Protein AF-A0A1V6BZF9-F1 (afdb_monomer_lite)

Foldseek 3Di:
DVVVVVVVVVVVVVVVVVVVVPDQDPVNVLVVVLVVLLVVLLVQCVPHDLVSLLVSLVVCVVCCVVSVAALVPVSNLVSLLVQLCWCWVDFDDDPRDTRTPRLSSNLSSLVSLLVRADDSSLVSLLVSLQTGPDLVSNLSSLQSCLSNEADPVRSSLVSLLVSVVPDDPRDLSSLLSSLSSLLSNCLVPVVSLVVSLVVLVVQLPDPDDPVRNVSSVVSNVVSVVD

pLDDT: mean 92.12, std 11.21, range [47.81, 98.88]

Secondary structure (DSSP, 8-state):
-HHHHHHHHHHHHHHHHHHHTS---HHHHHHHHHHHHHHHHHHHHHHS-HHHHHHHHHHHHHTTTTTT--TT-HHHHHHHHHHHTBTTTB--EETTEE----HHHHHHHHHHHHHH-HHHHHHHHHHHHHH-S-HHHHHHHHHHHHHH---TT-HHHHHHHHHHHHSSS--HHHHHHHHHHHHHHHHH-GGGHHHHHHHHHHHHHSS--HHHHHHHHHHHHHHTT-

Sequence (226 aa):
MKNIKIVLLLLLISLFFVFSTSAETIEEQLLNKKEQRIKTYLYQAKVGDREQKVDVLDKILGEFDEFKYSNQDRRLVELVVFLSEEGSTRKEYQNGRQVNDFPDVRQKSVRVLAKLKGDQARDALVNVLINDDNTVVKAEACLALAEVGDSSSGEALRALVYVYRRTYKPDPNFVQAIITAIQKIAKSNSSSFADAVYILSEIQLGNYNRAIREAAYNAMQDLAKN

Structure (mmCIF, N/CA/C/O backbone):
data_AF-A0A1V6BZF9-F1
#
_entry.id   AF-A0A1V6BZF9-F1
#
loop_
_atom_site.group_PDB
_atom_site.id
_atom_site.type_symbol
_atom_site.label_atom_id
_atom_site.label_alt_id
_atom_site.label_comp_id
_atom_site.label_asym_id
_atom_site.label_entity_id
_atom_site.label_seq_id
_atom_site.pdbx_PDB_ins_code
_atom_site.Cartn_x
_atom_site.Cartn_y
_atom_site.Cartn_z
_atom_site.occupancy
_atom_site.B_iso_or_equiv
_atom_site.auth_seq_id
_atom_site.auth_comp_id
_atom_site.auth_asym_id
_atom_site.auth_atom_id
_atom_site.pdbx_PDB_model_num
ATOM 1 N N . MET A 1 1 ? -33.999 21.924 64.258 1.00 59.34 1 MET A N 1
ATOM 2 C CA . MET A 1 1 ? -34.064 22.525 62.898 1.00 59.34 1 MET A CA 1
ATOM 3 C C . MET A 1 1 ? -32.703 22.649 62.200 1.00 59.34 1 MET A C 1
ATOM 5 O O . MET A 1 1 ? -32.643 22.371 61.011 1.00 59.34 1 MET A O 1
ATOM 9 N N . LYS A 1 2 ? -31.611 23.024 62.890 1.00 61.59 2 LYS A N 1
ATOM 10 C CA . LYS A 1 2 ? -30.267 23.192 62.286 1.00 61.59 2 LYS A CA 1
ATOM 11 C C . LYS A 1 2 ? -29.690 21.894 61.683 1.00 61.59 2 LYS A C 1
ATOM 13 O O . LYS A 1 2 ? -29.191 21.916 60.566 1.00 61.59 2 LYS A O 1
ATOM 18 N N . ASN A 1 3 ? -29.874 20.758 62.362 1.00 64.31 3 ASN A N 1
ATOM 19 C CA . ASN A 1 3 ? -29.343 19.458 61.920 1.00 64.31 3 ASN A CA 1
ATOM 20 C C . ASN A 1 3 ? -30.068 18.894 60.681 1.00 64.31 3 ASN A C 1
ATOM 22 O O . ASN A 1 3 ? -29.433 18.289 59.829 1.00 64.31 3 ASN A O 1
ATOM 26 N N . ILE A 1 4 ? -31.371 19.163 60.525 1.00 73.25 4 ILE A N 1
ATOM 27 C CA . ILE A 1 4 ? -32.159 18.736 59.350 1.00 73.25 4 ILE A CA 1
ATOM 28 C C . ILE A 1 4 ? -31.693 19.467 58.081 1.00 73.25 4 ILE A C 1
ATOM 30 O O . ILE A 1 4 ? -31.592 18.857 57.022 1.00 73.25 4 ILE A O 1
ATOM 34 N N . LYS A 1 5 ? -31.338 20.757 58.189 1.00 69.62 5 LYS A N 1
ATOM 35 C CA . LYS A 1 5 ? -30.802 21.537 57.060 1.00 69.62 5 LYS A CA 1
ATOM 36 C C . LYS A 1 5 ? -29.430 21.035 56.594 1.00 69.62 5 LYS A C 1
ATOM 38 O O . LYS A 1 5 ? -29.164 21.059 55.400 1.00 69.62 5 LYS A O 1
ATOM 43 N N . ILE A 1 6 ? -28.588 20.559 57.514 1.00 74.38 6 ILE A N 1
ATOM 44 C CA . ILE A 1 6 ? -27.261 20.005 57.195 1.00 74.38 6 ILE A CA 1
ATOM 45 C C . ILE A 1 6 ? -27.396 18.664 56.464 1.00 74.38 6 ILE A C 1
ATOM 47 O O . ILE A 1 6 ? -26.721 18.446 55.464 1.00 74.38 6 ILE A O 1
ATOM 51 N N . VAL A 1 7 ? -28.311 17.798 56.910 1.00 75.88 7 VAL A N 1
ATOM 52 C CA . VAL A 1 7 ? -28.584 16.516 56.241 1.00 75.88 7 VAL A CA 1
ATOM 53 C C . VAL A 1 7 ? -29.154 16.736 54.836 1.00 75.88 7 VAL A C 1
ATOM 55 O O . VAL A 1 7 ? -28.699 16.089 53.898 1.00 75.88 7 VAL A O 1
ATOM 58 N N . LEU A 1 8 ? -30.077 17.691 54.660 1.00 71.81 8 LEU A N 1
ATOM 59 C CA . LEU A 1 8 ? -30.598 18.041 53.332 1.00 71.81 8 LEU A CA 1
ATOM 60 C C . LEU A 1 8 ? -29.511 18.598 52.403 1.00 71.81 8 LEU A C 1
ATOM 62 O O . LEU A 1 8 ? -29.496 18.268 51.223 1.00 71.81 8 LEU A O 1
ATOM 66 N N . LEU A 1 9 ? -28.604 19.426 52.929 1.00 73.62 9 LEU A N 1
ATOM 67 C CA . LEU A 1 9 ? -27.503 19.997 52.156 1.00 73.62 9 LEU A CA 1
ATOM 68 C C . LEU A 1 9 ? -26.518 18.912 51.699 1.00 73.62 9 LEU A C 1
ATOM 70 O O . LEU A 1 9 ? -26.100 18.921 50.548 1.00 73.62 9 LEU A O 1
ATOM 74 N N . LEU A 1 10 ? -26.197 17.947 52.564 1.00 73.00 10 LEU A N 1
ATOM 75 C CA . LEU A 1 10 ? -25.337 16.810 52.219 1.00 73.00 10 LEU A CA 1
ATOM 76 C C . LEU A 1 10 ? -25.985 15.882 51.179 1.00 73.00 10 LEU A C 1
ATOM 78 O O . LEU A 1 10 ? -25.291 15.406 50.287 1.00 73.00 10 LEU A O 1
ATOM 82 N N . LEU A 1 11 ? -27.305 15.678 51.251 1.00 70.69 11 LEU A N 1
ATOM 83 C CA . LEU A 1 11 ? -28.080 14.936 50.247 1.00 70.69 11 LEU A CA 1
ATOM 84 C C . LEU A 1 11 ? -28.150 15.664 48.898 1.00 70.69 11 LEU A C 1
ATOM 86 O O . LEU A 1 11 ? -28.081 15.033 47.851 1.00 70.69 11 LEU A O 1
ATOM 90 N N . LEU A 1 12 ? -28.260 16.993 48.912 1.00 65.81 12 LEU A N 1
ATOM 91 C CA . LEU A 1 12 ? -28.208 17.816 47.703 1.00 65.81 12 LEU A CA 1
ATOM 92 C C . LEU A 1 12 ? -26.816 17.799 47.070 1.00 65.81 12 LEU A C 1
ATOM 94 O O . LEU A 1 12 ? -26.717 17.677 45.856 1.00 65.81 12 LEU A O 1
ATOM 98 N N . ILE A 1 13 ? -25.752 17.869 47.875 1.00 64.00 13 ILE A N 1
ATOM 99 C CA . ILE A 1 13 ? -24.365 17.783 47.397 1.00 64.00 13 ILE A CA 1
ATOM 100 C C . ILE A 1 13 ? -24.070 16.387 46.839 1.00 64.00 13 ILE A C 1
ATOM 102 O O . ILE A 1 13 ? -23.426 16.289 45.798 1.00 64.00 13 ILE A O 1
ATOM 106 N N . SER A 1 14 ? -24.561 15.316 47.474 1.00 60.25 14 SER A N 1
ATOM 107 C CA . SER A 1 14 ? -24.389 13.955 46.954 1.00 60.25 14 SER A CA 1
ATOM 108 C C . SER A 1 14 ? -25.187 13.726 45.670 1.00 60.25 14 SER A C 1
ATOM 110 O O . SER A 1 14 ? -24.636 13.158 44.731 1.00 60.25 14 SER A O 1
ATOM 112 N N . LEU A 1 15 ? -26.421 14.241 45.563 1.00 56.78 15 LEU A N 1
ATOM 113 C CA . LEU A 1 15 ? -27.161 14.245 44.297 1.00 56.78 15 LEU A CA 1
ATOM 114 C C . LEU A 1 15 ? -26.404 15.029 43.219 1.00 56.78 15 LEU A C 1
ATOM 116 O O . LEU A 1 15 ? -26.280 14.547 42.101 1.00 56.78 15 LEU A O 1
ATOM 120 N N . PHE A 1 16 ? -25.853 16.199 43.546 1.00 55.34 16 PHE A N 1
ATOM 121 C CA . PHE A 1 16 ? -25.086 17.008 42.595 1.00 55.34 16 PHE A CA 1
ATOM 122 C C . PHE A 1 16 ? -23.805 16.293 42.132 1.00 55.34 16 PHE A C 1
ATOM 124 O O . PHE A 1 16 ? -23.461 16.353 40.957 1.00 55.34 16 PHE A O 1
ATOM 131 N N . PHE A 1 17 ? -23.133 15.551 43.018 1.00 51.91 17 PHE A N 1
ATOM 132 C CA . PHE A 1 17 ? -21.975 14.716 42.673 1.00 51.91 17 PHE A CA 1
ATOM 133 C C . PHE A 1 17 ? -22.348 13.513 41.789 1.00 51.91 17 PHE A C 1
ATOM 135 O O . PHE A 1 17 ? -21.600 13.162 40.877 1.00 51.91 17 PHE A O 1
ATOM 142 N N . VAL A 1 18 ? -23.515 12.903 42.011 1.00 52.81 18 VAL A N 1
ATOM 143 C CA . VAL A 1 18 ? -24.045 11.822 41.159 1.00 52.81 18 VAL A CA 1
ATOM 144 C C . VAL A 1 18 ? -24.472 12.356 39.782 1.00 52.81 18 VAL A C 1
ATOM 146 O O . VAL A 1 18 ? -24.255 11.698 38.770 1.00 52.81 18 VAL A O 1
ATOM 149 N N . PHE A 1 19 ? -24.998 13.582 39.703 1.00 47.81 19 PHE A N 1
ATOM 150 C CA . PHE A 1 19 ? -25.308 14.225 38.421 1.00 47.81 19 PHE A CA 1
ATOM 151 C C . PHE A 1 19 ? -24.042 14.631 37.647 1.00 47.81 19 PHE A C 1
ATOM 153 O O . PHE A 1 19 ? -23.959 14.376 36.448 1.00 47.81 19 PHE A O 1
ATOM 160 N N . SER A 1 20 ? -23.017 15.171 38.312 1.00 50.28 20 SER A N 1
ATOM 161 C CA . SER A 1 20 ? -21.754 15.553 37.654 1.00 50.28 20 SER A CA 1
ATOM 162 C C . SER A 1 20 ? -20.918 14.367 37.159 1.00 50.28 20 SER A C 1
ATOM 164 O O . SER A 1 20 ? -20.059 14.552 36.305 1.00 50.28 20 SER A O 1
ATOM 166 N N . THR A 1 21 ? -21.157 13.153 37.663 1.00 51.66 21 THR A N 1
ATOM 167 C CA . THR A 1 21 ? -20.435 11.932 37.251 1.00 51.66 21 THR A CA 1
ATOM 168 C C . THR A 1 21 ? -21.043 11.230 36.031 1.00 51.66 21 THR A C 1
ATOM 170 O O . THR A 1 21 ? -20.527 10.198 35.619 1.00 51.66 21 THR A O 1
ATOM 173 N N . SER A 1 22 ? -22.112 11.771 35.431 1.00 56.53 22 SER A N 1
ATOM 174 C CA . SER A 1 22 ? -22.881 11.080 34.377 1.00 56.53 22 SER A CA 1
ATOM 175 C C . SER A 1 22 ? -22.980 11.815 33.033 1.00 56.53 22 SER A C 1
ATOM 177 O O . SER A 1 22 ? -23.580 11.290 32.096 1.00 56.53 22 SER A O 1
ATOM 179 N N . ALA A 1 23 ? -22.375 12.996 32.893 1.00 59.03 23 ALA A N 1
ATOM 180 C CA . ALA A 1 23 ? -22.308 13.691 31.610 1.00 59.03 23 ALA A CA 1
ATOM 181 C C . ALA A 1 23 ? -21.003 13.330 30.882 1.00 59.03 23 ALA A C 1
ATOM 183 O O . ALA A 1 23 ? -20.001 14.028 31.032 1.00 59.03 23 ALA A O 1
ATOM 184 N N . GLU A 1 24 ? -21.017 12.239 30.104 1.00 74.31 24 GLU A N 1
ATOM 185 C CA . GLU A 1 24 ? -19.929 11.955 29.156 1.00 74.31 24 GLU A CA 1
ATOM 186 C C . GLU A 1 24 ? -19.758 13.146 28.208 1.00 74.31 24 GLU A C 1
ATOM 188 O O . GLU A 1 24 ? -20.729 13.691 27.666 1.00 74.31 24 GLU A O 1
ATOM 193 N N . THR A 1 25 ? -18.511 13.546 27.986 1.00 89.19 25 THR A N 1
ATOM 194 C CA . THR A 1 25 ? -18.209 14.616 27.029 1.00 89.19 25 THR A CA 1
ATOM 195 C C . THR A 1 25 ? -18.442 14.141 25.589 1.00 89.19 25 THR A C 1
ATOM 197 O O . THR A 1 25 ? -18.407 12.947 25.300 1.00 89.19 25 THR A O 1
ATOM 200 N N . ILE A 1 26 ? -18.637 15.067 24.641 1.00 88.62 26 ILE A N 1
ATOM 201 C CA . ILE A 1 26 ? -18.763 14.722 23.208 1.00 88.62 26 ILE A CA 1
ATOM 202 C C . ILE A 1 26 ? -17.526 13.947 22.714 1.00 88.62 26 ILE A C 1
ATOM 204 O O . ILE A 1 26 ? -17.643 13.038 21.893 1.00 88.62 26 ILE A O 1
ATOM 208 N N . GLU A 1 27 ? -16.343 14.294 23.222 1.00 88.44 27 GLU A N 1
ATOM 209 C CA . GLU A 1 27 ? -15.086 13.622 22.892 1.00 88.44 27 GLU A CA 1
ATOM 210 C C . GLU A 1 27 ? -15.041 12.189 23.433 1.00 88.44 27 GLU A C 1
ATOM 212 O O . GLU A 1 27 ? -14.701 11.265 22.695 1.00 88.44 27 GLU A O 1
ATOM 217 N N . GLU A 1 28 ? -15.458 11.987 24.681 1.00 90.62 28 GLU A N 1
ATOM 218 C CA . GLU A 1 28 ? -15.564 10.666 25.304 1.00 90.62 28 GLU A CA 1
ATOM 219 C C . GLU A 1 28 ? -16.588 9.780 24.583 1.00 90.62 28 GLU A C 1
ATOM 221 O O . GLU A 1 28 ? -16.298 8.629 24.257 1.00 90.62 28 GLU A O 1
ATOM 226 N N . GLN A 1 29 ? -17.739 10.340 24.205 1.00 92.12 29 GLN A N 1
ATOM 227 C CA . GLN A 1 29 ? -18.736 9.640 23.394 1.00 92.12 29 GLN A CA 1
ATOM 228 C C . GLN A 1 29 ? -18.184 9.229 22.025 1.00 92.12 29 GLN A C 1
ATOM 230 O O . GLN A 1 29 ? -18.448 8.118 21.556 1.00 92.12 29 GLN A O 1
ATOM 235 N N . LEU A 1 30 ? -17.429 10.111 21.360 1.00 93.12 30 LEU A N 1
ATOM 236 C CA . LEU A 1 30 ? -16.793 9.797 20.082 1.00 93.12 30 LEU A CA 1
ATOM 237 C C . LEU A 1 30 ? -15.747 8.690 20.249 1.00 93.12 30 LEU A C 1
ATOM 239 O O . LEU A 1 30 ? -15.739 7.750 19.455 1.00 93.12 30 LEU A O 1
ATOM 243 N N . LEU A 1 31 ? -14.912 8.762 21.289 1.00 94.31 31 LEU A N 1
ATOM 244 C CA . LEU A 1 31 ? -13.913 7.740 21.597 1.00 94.31 31 LEU A CA 1
ATOM 245 C C . LEU A 1 31 ? -14.575 6.381 21.865 1.00 94.31 31 LEU A C 1
ATOM 247 O O . LEU A 1 31 ? -14.191 5.382 21.257 1.00 94.31 31 LEU A O 1
ATOM 251 N N . ASN A 1 32 ? -15.634 6.356 22.675 1.00 95.44 32 ASN A N 1
ATOM 252 C CA . ASN A 1 32 ? -16.414 5.152 22.955 1.00 95.44 32 ASN A CA 1
ATOM 253 C C . ASN A 1 32 ? -17.007 4.556 21.670 1.00 95.44 32 ASN A C 1
ATOM 255 O O . ASN A 1 32 ? -16.874 3.354 21.416 1.00 95.44 32 ASN A O 1
ATOM 259 N N . LYS A 1 33 ? -17.614 5.383 20.805 1.00 96.56 33 LYS A N 1
ATOM 260 C CA . LYS A 1 33 ? -18.132 4.926 19.503 1.00 96.56 33 LYS A CA 1
ATOM 261 C C . LYS A 1 33 ? -17.014 4.384 18.613 1.00 96.56 33 LYS A C 1
ATOM 263 O O . LYS A 1 33 ? -17.190 3.326 18.009 1.00 96.56 33 LYS A O 1
ATOM 268 N N . LYS A 1 34 ? -15.865 5.064 18.568 1.00 97.44 34 LYS A N 1
ATOM 269 C CA . LYS A 1 34 ? -14.680 4.650 17.808 1.00 97.44 34 LYS A CA 1
ATOM 270 C C . LYS A 1 34 ? -14.197 3.270 18.241 1.00 97.44 34 LYS A C 1
ATOM 272 O O . LYS A 1 34 ? -13.999 2.390 17.405 1.00 97.44 34 LYS A O 1
ATOM 277 N N . GLU A 1 35 ? -14.070 3.046 19.545 1.00 96.81 35 GLU A N 1
ATOM 278 C CA . GLU A 1 35 ? -13.645 1.758 20.089 1.00 96.81 35 GLU A CA 1
ATOM 279 C C . GLU A 1 35 ? -14.631 0.630 19.782 1.00 96.81 35 GLU A C 1
ATOM 281 O O . GLU A 1 35 ? -14.216 -0.472 19.409 1.00 96.81 35 GLU A O 1
ATOM 286 N N . GLN A 1 36 ? -15.935 0.880 19.931 1.00 97.62 36 GLN A N 1
ATOM 287 C CA . GLN A 1 36 ? -16.966 -0.108 19.600 1.00 97.62 36 GLN A CA 1
ATOM 288 C C . GLN A 1 36 ? -16.966 -0.442 18.110 1.00 97.62 36 GLN A C 1
ATOM 290 O O . GLN A 1 36 ? -17.114 -1.606 17.719 1.00 97.62 36 GLN A O 1
ATOM 295 N N . ARG A 1 37 ? -16.728 0.565 17.270 1.00 97.94 37 ARG A N 1
ATOM 296 C CA . ARG A 1 37 ? -16.623 0.384 15.831 1.00 97.94 37 ARG A CA 1
ATOM 297 C C . ARG A 1 37 ? -15.421 -0.483 15.457 1.00 97.94 37 ARG A C 1
ATOM 299 O O . ARG A 1 37 ? -15.598 -1.494 14.783 1.00 97.94 37 ARG A O 1
ATOM 306 N N . ILE A 1 38 ? -14.239 -0.195 16.008 1.00 98.31 38 ILE A N 1
ATOM 307 C CA . ILE A 1 38 ? -13.032 -1.016 15.811 1.00 98.31 38 ILE A CA 1
ATOM 308 C C . ILE A 1 38 ? -13.257 -2.460 16.290 1.00 98.31 38 ILE A C 1
ATOM 310 O O . ILE A 1 38 ? -12.879 -3.406 15.598 1.00 98.31 38 ILE A O 1
ATOM 314 N N . LYS A 1 39 ? -13.908 -2.665 17.447 1.00 98.19 39 LYS A N 1
ATOM 315 C CA . LYS A 1 39 ? -14.272 -4.011 17.943 1.00 98.19 39 LYS A CA 1
ATOM 316 C C . LYS A 1 39 ? -15.168 -4.761 16.953 1.00 98.19 39 LYS A C 1
ATOM 318 O O . LYS A 1 39 ? -14.939 -5.946 16.713 1.00 98.19 39 LYS A O 1
ATOM 323 N N . THR A 1 40 ? -16.143 -4.073 16.366 1.00 98.00 40 THR A N 1
ATOM 324 C CA . THR A 1 40 ? -17.044 -4.642 15.355 1.00 98.00 40 THR A CA 1
ATOM 325 C C . THR A 1 40 ? -16.269 -5.068 14.108 1.00 98.00 40 THR A C 1
ATOM 327 O O . THR A 1 40 ? -16.426 -6.200 13.655 1.00 98.00 40 THR A O 1
ATOM 330 N N . TYR A 1 41 ? -15.362 -4.221 13.617 1.00 98.25 41 TYR A N 1
ATOM 331 C CA . TYR A 1 41 ? -14.501 -4.538 12.474 1.00 98.25 41 TYR A CA 1
ATOM 332 C C . TYR A 1 41 ? -13.598 -5.735 12.716 1.00 98.25 41 TYR A C 1
ATOM 334 O O . TYR A 1 41 ? -13.498 -6.607 11.859 1.00 98.25 41 TYR A O 1
ATOM 342 N N . LEU A 1 42 ? -12.999 -5.834 13.902 1.00 97.31 42 LEU A N 1
ATOM 343 C CA . LEU A 1 42 ? -12.196 -6.995 14.284 1.00 97.31 42 LEU A CA 1
ATOM 344 C C . LEU A 1 42 ? -12.997 -8.295 14.234 1.00 97.31 42 LEU A C 1
ATOM 346 O O . LEU A 1 42 ? -12.474 -9.309 13.779 1.00 97.31 42 LEU A O 1
ATOM 350 N N . TYR A 1 43 ? -14.244 -8.279 14.705 1.00 96.06 43 TYR A N 1
ATOM 351 C CA . TYR A 1 43 ? -15.108 -9.454 14.658 1.00 96.06 43 TYR A CA 1
ATOM 352 C C . TYR A 1 43 ? -15.479 -9.818 13.214 1.00 96.06 43 TYR A C 1
ATOM 354 O O . TYR A 1 43 ? -15.243 -10.948 12.785 1.00 96.06 43 TYR A O 1
ATOM 362 N N . GLN A 1 44 ? -15.985 -8.844 12.453 1.00 95.88 44 GLN A N 1
ATOM 363 C CA . GLN A 1 44 ? -16.427 -9.036 11.070 1.00 95.88 44 GLN A CA 1
ATOM 364 C C . GLN A 1 44 ? -15.289 -9.504 10.162 1.00 95.88 44 GLN A C 1
ATOM 366 O O . GLN A 1 44 ? -15.455 -10.456 9.416 1.00 95.88 44 GLN A O 1
ATOM 371 N N . ALA A 1 45 ? -14.106 -8.905 10.266 1.00 94.00 45 ALA A N 1
ATOM 372 C CA . ALA A 1 45 ? -12.981 -9.254 9.408 1.00 94.00 45 ALA A CA 1
ATOM 373 C C . ALA A 1 45 ? -12.318 -10.596 9.764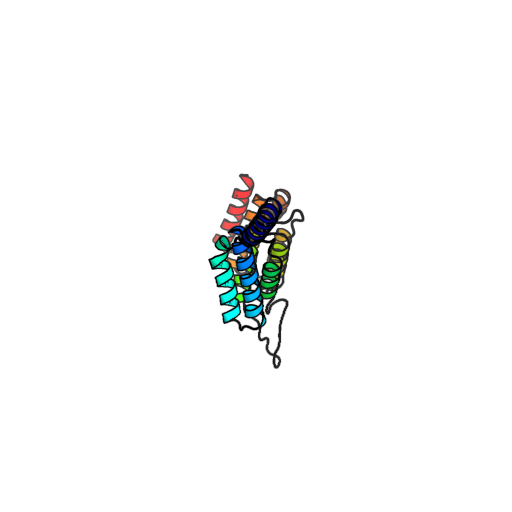 1.00 94.00 45 ALA A C 1
ATOM 375 O O . ALA A 1 45 ? -11.741 -11.236 8.888 1.00 94.00 45 ALA A O 1
ATOM 376 N N . LYS A 1 46 ? -12.366 -11.033 11.033 1.00 89.69 46 LYS A N 1
ATOM 377 C CA . LYS A 1 46 ? -11.771 -12.319 11.449 1.00 89.69 46 LYS A CA 1
ATOM 378 C C . LYS A 1 46 ? -12.649 -13.524 11.130 1.00 89.69 46 LYS A C 1
ATOM 380 O O . LYS A 1 46 ? -12.114 -14.600 10.896 1.00 89.69 46 LYS A O 1
ATOM 385 N N . VAL A 1 47 ? -13.968 -13.356 11.179 1.00 90.56 47 VAL A N 1
ATOM 386 C CA . VAL A 1 47 ? -14.933 -14.444 10.940 1.00 90.56 47 VAL A CA 1
ATOM 387 C C . VAL A 1 47 ? -15.481 -14.404 9.514 1.00 90.56 47 VAL A C 1
ATOM 389 O O . VAL A 1 47 ? -15.869 -15.438 8.977 1.00 90.56 47 VAL A O 1
ATOM 392 N N . GLY A 1 48 ? -15.525 -13.217 8.915 1.00 90.38 48 GLY A N 1
ATOM 393 C CA . GLY A 1 48 ? -16.172 -12.981 7.639 1.00 90.38 48 GLY A CA 1
ATOM 394 C C . GLY A 1 48 ? -15.425 -13.529 6.436 1.00 90.38 48 GLY A C 1
ATOM 395 O O . GLY A 1 48 ? -14.228 -13.820 6.475 1.00 90.38 48 GLY A O 1
ATOM 396 N N . ASP A 1 49 ? -16.166 -13.644 5.342 1.00 95.75 49 ASP A N 1
ATOM 397 C CA . ASP A 1 49 ? -15.633 -13.965 4.026 1.00 95.75 49 ASP A CA 1
ATOM 398 C C . ASP A 1 49 ? -14.966 -12.742 3.367 1.00 95.75 49 ASP A C 1
ATOM 400 O O . ASP A 1 49 ? -14.818 -11.666 3.954 1.00 95.75 49 ASP A O 1
ATOM 404 N N . ARG A 1 50 ? -14.537 -12.914 2.116 1.00 96.94 50 ARG A N 1
ATOM 405 C CA . ARG A 1 50 ? -13.925 -11.852 1.316 1.00 96.94 50 ARG A CA 1
ATOM 406 C C . ARG A 1 50 ? -14.794 -10.591 1.237 1.00 96.94 50 ARG A C 1
ATOM 408 O O . ARG A 1 50 ? -14.255 -9.493 1.339 1.00 96.94 50 ARG A O 1
ATOM 415 N N . GLU A 1 51 ? -16.103 -10.731 1.033 1.00 97.56 51 GLU A N 1
ATOM 416 C CA . GLU A 1 51 ? -17.010 -9.591 0.854 1.00 97.56 51 GLU A CA 1
ATOM 417 C C . GLU A 1 51 ? -17.123 -8.782 2.146 1.00 97.56 51 GLU A C 1
ATOM 419 O O . GLU A 1 51 ? -16.977 -7.561 2.128 1.00 97.56 51 GLU A O 1
ATOM 424 N N . GLN A 1 52 ? -17.263 -9.465 3.282 1.00 97.75 52 GLN A N 1
ATOM 425 C CA . GLN A 1 52 ? -17.302 -8.807 4.587 1.00 97.75 52 GLN A CA 1
ATOM 426 C C . GLN A 1 52 ? -15.990 -8.082 4.910 1.00 97.75 52 GLN A C 1
ATOM 428 O O . GLN A 1 52 ? -16.013 -6.984 5.463 1.00 97.75 52 GLN A O 1
ATOM 433 N N . LYS A 1 53 ? -14.836 -8.647 4.537 1.00 98.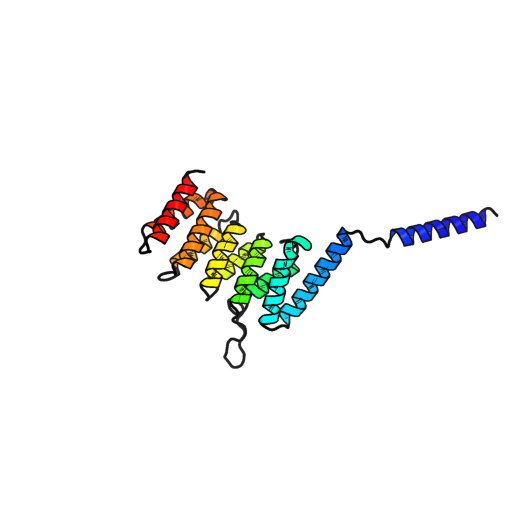25 53 LYS A N 1
ATOM 434 C CA . LYS A 1 53 ? -13.529 -7.984 4.714 1.00 98.25 53 LYS A CA 1
ATOM 435 C C . LYS A 1 53 ? -13.412 -6.713 3.877 1.00 98.25 53 LYS A C 1
ATOM 437 O O . LYS A 1 53 ? -12.900 -5.707 4.366 1.00 98.25 53 LYS A O 1
ATOM 442 N N . VAL A 1 54 ? -13.901 -6.746 2.639 1.00 98.56 54 VAL A N 1
ATOM 443 C CA . VAL A 1 54 ? -13.960 -5.566 1.766 1.00 98.56 54 VAL A CA 1
ATOM 444 C C . VAL A 1 54 ? -14.872 -4.495 2.354 1.00 98.56 54 VAL A C 1
ATOM 446 O O . VAL A 1 54 ? -14.451 -3.347 2.455 1.00 98.56 54 VAL A O 1
ATOM 449 N N . ASP A 1 55 ? -16.074 -4.871 2.790 1.00 98.44 55 ASP A N 1
ATOM 450 C CA . ASP A 1 55 ? -17.042 -3.955 3.401 1.00 98.44 55 ASP A CA 1
ATOM 451 C C . ASP A 1 55 ? -16.481 -3.294 4.671 1.00 98.44 55 ASP A C 1
ATOM 453 O O . ASP A 1 55 ? -16.608 -2.084 4.850 1.00 98.44 55 ASP A O 1
ATOM 457 N N . VAL A 1 56 ? -15.774 -4.050 5.518 1.00 98.62 56 VAL A N 1
ATOM 458 C CA . VAL A 1 56 ? -15.063 -3.493 6.680 1.00 98.62 56 VAL A CA 1
ATOM 459 C C . VAL A 1 56 ? -14.047 -2.431 6.254 1.00 98.62 56 VAL A C 1
ATOM 461 O O . VAL A 1 56 ? -14.033 -1.339 6.821 1.00 98.62 56 VAL A O 1
ATOM 464 N N . LEU A 1 57 ? -13.207 -2.720 5.257 1.00 98.75 57 LEU A N 1
ATOM 465 C CA . LEU A 1 57 ? -12.191 -1.774 4.787 1.00 98.75 57 LEU A CA 1
ATOM 466 C C . LEU A 1 57 ? -12.813 -0.535 4.127 1.00 98.75 57 LEU A C 1
ATOM 468 O O . LEU A 1 57 ? -12.327 0.575 4.345 1.00 98.75 57 LEU A O 1
ATOM 472 N N . ASP A 1 58 ? -13.901 -0.699 3.375 1.00 98.75 58 ASP A N 1
ATOM 473 C CA . ASP A 1 58 ? -14.629 0.415 2.763 1.00 98.75 58 ASP A CA 1
ATOM 474 C C . ASP A 1 58 ? -15.292 1.310 3.805 1.00 98.75 58 ASP A C 1
ATOM 476 O O . ASP A 1 58 ? -15.220 2.534 3.692 1.00 98.75 58 ASP A O 1
ATOM 480 N N . LYS A 1 59 ? -15.861 0.725 4.862 1.00 98.69 59 LYS A N 1
ATOM 481 C CA . LYS A 1 59 ? -16.393 1.498 5.985 1.00 98.69 59 LYS A CA 1
ATOM 482 C C . LYS A 1 59 ? -15.292 2.267 6.700 1.00 98.69 59 LYS A C 1
ATOM 484 O O . LYS A 1 59 ? -15.450 3.469 6.875 1.00 98.69 59 LYS A O 1
ATOM 489 N N . ILE A 1 60 ? -14.158 1.626 7.013 1.00 98.69 60 ILE A N 1
ATOM 490 C CA . ILE A 1 60 ? -13.000 2.303 7.627 1.00 98.69 60 ILE A CA 1
ATOM 491 C C . ILE A 1 60 ? -12.557 3.502 6.782 1.00 98.69 60 ILE A C 1
ATOM 493 O O . ILE A 1 60 ? -12.299 4.568 7.334 1.00 98.69 60 ILE A O 1
ATOM 497 N N . LEU A 1 61 ? -12.467 3.349 5.456 1.00 98.56 61 LEU A N 1
ATOM 498 C CA . LEU A 1 61 ? -12.102 4.443 4.552 1.00 98.56 61 LEU A CA 1
ATOM 499 C C . LEU A 1 61 ? -13.157 5.555 4.530 1.00 98.56 61 LEU A C 1
ATOM 501 O O . LEU A 1 61 ? -12.791 6.730 4.569 1.00 98.56 61 LEU A O 1
ATOM 505 N N . GLY A 1 62 ? -14.439 5.191 4.461 1.00 98.56 62 GLY A N 1
ATOM 506 C CA . GLY A 1 62 ? -15.555 6.131 4.353 1.00 98.56 62 GLY A CA 1
ATOM 507 C C . GLY A 1 62 ? -15.778 6.972 5.607 1.00 98.56 62 GLY A C 1
ATOM 508 O O . GLY A 1 62 ? -16.143 8.138 5.499 1.00 98.56 62 GLY A O 1
ATOM 509 N N . GLU A 1 63 ? -15.514 6.414 6.787 1.00 97.88 63 GLU A N 1
ATOM 510 C CA . GLU A 1 63 ? -15.711 7.100 8.069 1.00 97.88 63 GLU A CA 1
ATOM 511 C C . GLU A 1 63 ? -14.390 7.568 8.716 1.00 97.88 63 GLU A C 1
ATOM 513 O O . GLU A 1 63 ? -14.383 8.038 9.854 1.00 97.88 63 GLU A O 1
ATOM 518 N N . PHE A 1 64 ? -13.262 7.457 7.998 1.00 98.38 64 PHE A N 1
ATOM 519 C CA . PHE A 1 64 ? -11.921 7.675 8.552 1.00 98.38 64 PHE A CA 1
ATOM 520 C C . PHE A 1 64 ? -11.770 9.022 9.259 1.00 98.38 64 PHE A C 1
ATOM 522 O O . PHE A 1 64 ? -11.270 9.094 10.384 1.00 98.38 64 PHE A O 1
ATOM 529 N N . ASP A 1 65 ? -12.214 10.085 8.590 1.00 97.50 65 ASP A N 1
ATOM 530 C CA . ASP A 1 65 ? -12.068 11.455 9.074 1.00 97.50 65 ASP A CA 1
ATOM 531 C C . ASP A 1 65 ? -13.121 11.786 10.150 1.00 97.50 65 ASP A C 1
ATOM 533 O O . ASP A 1 65 ? -12.831 12.532 11.085 1.00 97.50 65 ASP A O 1
ATOM 537 N N . GLU A 1 66 ? -14.312 11.175 10.075 1.00 96.25 66 GLU A N 1
ATOM 538 C CA . GLU A 1 66 ? -15.375 11.303 11.085 1.00 96.25 66 GLU A CA 1
ATOM 539 C C . GLU A 1 66 ? -14.913 10.748 12.436 1.00 96.25 66 GLU A C 1
ATOM 541 O O . GLU A 1 66 ? -15.006 11.421 13.465 1.00 96.25 66 GLU A O 1
ATOM 546 N N . PHE A 1 67 ? -14.359 9.535 12.425 1.00 97.00 67 PHE A N 1
ATOM 547 C CA . PHE A 1 67 ? -13.851 8.881 13.626 1.00 97.00 67 PHE A CA 1
ATOM 548 C C . PHE A 1 67 ? -12.427 9.296 13.989 1.00 97.00 67 PHE A C 1
ATOM 550 O O . PHE A 1 67 ? -11.931 8.886 15.038 1.00 97.00 67 PHE A O 1
ATOM 557 N N . LYS A 1 68 ? -11.770 10.123 13.167 1.00 97.19 68 LYS A N 1
ATOM 558 C CA . LYS A 1 68 ? -10.377 10.551 13.359 1.00 97.19 68 LYS A CA 1
ATOM 559 C C . LYS A 1 68 ? -9.455 9.354 13.613 1.00 97.19 68 LYS A C 1
ATOM 561 O O . LYS A 1 68 ? -8.706 9.330 14.595 1.00 97.19 68 LYS A O 1
ATOM 566 N N . TYR A 1 69 ? -9.561 8.333 12.763 1.00 98.31 69 TYR A N 1
ATOM 567 C CA . TYR A 1 69 ? -8.663 7.188 12.843 1.00 98.31 69 TYR A CA 1
ATOM 568 C C . TYR A 1 69 ? -7.217 7.614 12.617 1.00 98.31 69 TYR A C 1
ATOM 570 O O . TYR A 1 69 ? -6.918 8.560 11.888 1.00 98.31 69 TYR A O 1
ATOM 578 N N . SER A 1 70 ? -6.307 6.914 13.280 1.00 97.81 70 SER A N 1
ATOM 579 C CA . SER A 1 70 ? -4.901 7.295 13.323 1.00 97.81 70 SER A CA 1
ATOM 580 C C . SER A 1 70 ? -4.000 6.094 13.581 1.00 97.81 70 SER A C 1
ATOM 582 O O . SER A 1 70 ? -4.449 5.035 14.024 1.00 97.81 70 SER A O 1
ATOM 584 N N . ASN A 1 71 ? -2.696 6.272 13.388 1.00 97.38 71 ASN A N 1
ATOM 585 C CA . ASN A 1 71 ? -1.698 5.282 13.787 1.00 97.38 71 ASN A CA 1
ATOM 586 C C . ASN A 1 71 ? -1.644 5.010 15.302 1.00 97.38 71 ASN A C 1
ATOM 588 O O . ASN A 1 71 ? -1.002 4.043 15.709 1.00 97.38 71 ASN A O 1
ATOM 592 N N . GLN A 1 72 ? -2.303 5.810 16.150 1.00 97.50 72 GLN A N 1
ATOM 593 C CA . GLN A 1 72 ? -2.443 5.504 17.578 1.00 97.50 72 GLN A CA 1
ATOM 594 C C . GLN A 1 72 ? -3.531 4.452 17.856 1.00 97.50 72 GLN A C 1
ATOM 596 O O . GLN A 1 72 ? -3.514 3.826 18.918 1.00 97.50 72 GLN A O 1
ATOM 601 N N . ASP A 1 73 ? -4.442 4.195 16.913 1.00 98.00 73 ASP A N 1
ATOM 602 C CA . ASP A 1 73 ? -5.488 3.177 17.035 1.00 98.00 73 ASP A CA 1
ATOM 603 C C . ASP A 1 73 ? -4.909 1.772 16.795 1.00 98.00 73 ASP A C 1
ATOM 605 O O . ASP A 1 73 ? -5.202 1.109 15.802 1.00 98.00 73 ASP A O 1
ATOM 609 N N . ARG A 1 74 ? -4.064 1.298 17.721 1.00 97.56 74 ARG A N 1
ATOM 610 C CA . ARG A 1 74 ? -3.247 0.074 17.568 1.00 97.56 74 ARG A CA 1
ATOM 611 C C . ARG A 1 74 ? -4.037 -1.134 17.075 1.00 97.56 74 ARG A C 1
ATOM 613 O O . ARG A 1 74 ? -3.594 -1.836 16.178 1.00 97.56 74 ARG A O 1
ATOM 6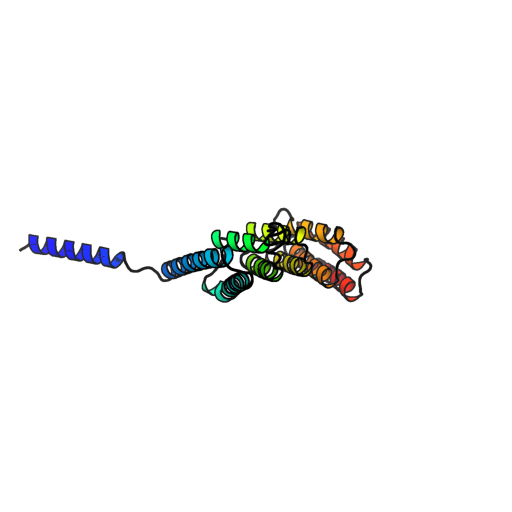20 N N . ARG A 1 75 ? -5.240 -1.340 17.616 1.00 98.06 75 ARG A N 1
ATOM 621 C CA . ARG A 1 75 ? -6.124 -2.452 17.236 1.00 98.06 75 ARG A CA 1
ATOM 622 C C . ARG A 1 75 ? -6.622 -2.356 15.792 1.00 98.06 75 ARG A C 1
ATOM 624 O O . ARG A 1 75 ? -6.830 -3.384 15.156 1.00 98.06 75 ARG A O 1
ATOM 631 N N . LEU A 1 76 ? -6.838 -1.138 15.295 1.00 98.62 76 LEU A N 1
ATOM 632 C CA . LEU A 1 76 ? -7.192 -0.892 13.900 1.00 98.62 76 LEU A CA 1
ATOM 633 C C . LEU A 1 76 ? -5.978 -1.128 13.000 1.00 98.62 76 LEU A C 1
ATOM 635 O O . LEU A 1 76 ? -6.103 -1.834 12.006 1.00 98.62 76 LEU A O 1
ATOM 639 N N . VAL A 1 77 ? -4.801 -0.618 13.379 1.00 98.69 77 VAL A N 1
ATOM 640 C CA . VAL A 1 77 ? -3.550 -0.871 12.645 1.00 98.69 77 VAL A CA 1
ATOM 641 C C . VAL A 1 77 ? -3.290 -2.378 12.546 1.00 98.69 77 VAL A C 1
ATOM 643 O O . VAL A 1 77 ? -3.134 -2.895 11.447 1.00 98.69 77 VAL A O 1
ATOM 646 N N . GLU A 1 78 ? -3.331 -3.107 13.663 1.00 98.38 78 GLU A N 1
ATOM 647 C CA . GLU A 1 78 ? -3.152 -4.566 13.714 1.00 98.38 78 GLU A CA 1
ATOM 648 C C . GLU A 1 78 ? -4.157 -5.316 12.830 1.00 98.38 78 GLU A C 1
ATOM 650 O O . GLU A 1 78 ? -3.777 -6.252 12.127 1.00 98.38 78 GLU A O 1
ATOM 655 N N . LEU A 1 79 ? -5.427 -4.898 12.828 1.00 98.50 79 LEU A N 1
ATOM 656 C CA . LEU A 1 79 ? -6.445 -5.467 11.946 1.00 98.50 79 LEU A CA 1
ATOM 657 C C . LEU A 1 79 ? -6.088 -5.263 10.467 1.00 98.50 79 LEU A C 1
ATOM 659 O O . LEU A 1 79 ? -6.184 -6.192 9.668 1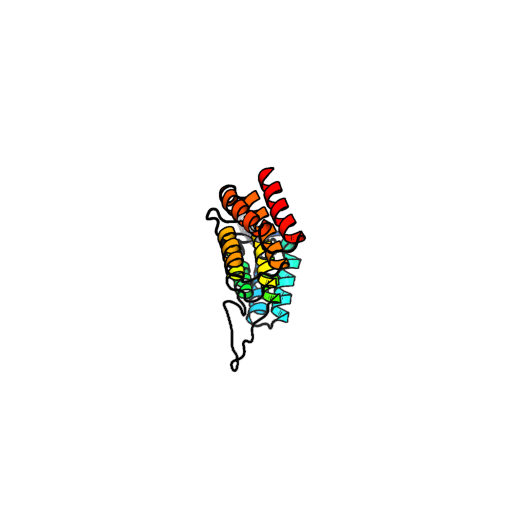.00 98.50 79 LEU A O 1
ATOM 663 N N . VAL A 1 80 ? -5.698 -4.050 10.088 1.00 98.69 80 VAL A N 1
ATOM 664 C CA . VAL A 1 80 ? -5.422 -3.722 8.687 1.00 98.69 80 VAL A CA 1
ATOM 665 C C . VAL A 1 80 ? -4.138 -4.407 8.215 1.00 98.69 80 VAL A C 1
ATOM 667 O O . VAL A 1 80 ? -4.115 -4.923 7.098 1.00 98.69 80 VAL A O 1
ATOM 670 N N . VAL A 1 81 ? -3.114 -4.499 9.073 1.00 98.62 81 VAL A N 1
ATOM 671 C CA . VAL A 1 81 ? -1.902 -5.295 8.815 1.00 98.62 81 VAL A CA 1
ATOM 672 C C . VAL A 1 81 ? -2.275 -6.758 8.607 1.00 98.62 81 VAL A C 1
ATOM 674 O O . VAL A 1 81 ? -1.916 -7.333 7.581 1.00 98.62 81 VAL A O 1
ATOM 677 N N . PHE A 1 82 ? -3.088 -7.332 9.499 1.00 97.94 82 PHE A N 1
ATOM 678 C CA . PHE A 1 82 ? -3.598 -8.690 9.333 1.00 97.94 82 PHE A CA 1
ATOM 679 C C . PHE A 1 82 ? -4.265 -8.863 7.960 1.00 97.94 82 PHE A C 1
ATOM 681 O O . PHE A 1 82 ? -3.934 -9.798 7.240 1.00 97.94 82 PHE A O 1
ATOM 688 N N . LEU A 1 83 ? -5.148 -7.961 7.536 1.00 98.38 83 LEU A N 1
ATOM 689 C CA . LEU A 1 83 ? -5.806 -8.071 6.229 1.00 98.38 83 LEU A CA 1
ATOM 690 C C . LEU A 1 83 ? -4.850 -7.876 5.035 1.00 98.38 83 LEU A C 1
ATOM 692 O O . LEU A 1 83 ? -5.012 -8.547 4.020 1.00 98.38 83 LEU A O 1
ATOM 696 N N . SER A 1 84 ? -3.817 -7.035 5.160 1.00 98.44 84 SER A N 1
ATOM 697 C CA . SER A 1 84 ? -2.821 -6.818 4.094 1.00 98.44 84 SER A CA 1
ATOM 698 C C . SER A 1 84 ? -1.944 -8.039 3.795 1.00 98.44 84 SER A C 1
ATOM 700 O O . SER A 1 84 ? -1.412 -8.170 2.697 1.00 98.44 84 SER A O 1
ATOM 702 N N . GLU A 1 85 ? -1.821 -8.952 4.754 1.00 97.31 85 GLU A N 1
ATOM 703 C CA . GLU A 1 85 ? -1.014 -10.172 4.650 1.00 97.31 85 GLU A CA 1
ATOM 704 C C . GLU A 1 85 ? -1.817 -11.381 4.150 1.00 97.31 85 GLU A C 1
ATOM 706 O O . GLU A 1 85 ? -1.280 -12.479 3.971 1.00 97.31 85 GLU A O 1
ATOM 711 N N . GLU A 1 86 ? -3.126 -11.213 3.954 1.00 94.81 86 GLU A N 1
ATOM 712 C CA . GLU A 1 86 ? -4.029 -12.319 3.676 1.00 94.81 86 GLU A CA 1
ATOM 713 C C . GLU A 1 86 ? -3.808 -12.914 2.282 1.00 94.81 86 GLU A C 1
ATOM 715 O O . GLU A 1 86 ? -3.958 -12.251 1.254 1.00 94.81 86 GLU A O 1
ATOM 720 N N . GLY A 1 87 ? -3.424 -14.187 2.251 1.00 93.31 87 GLY A N 1
ATOM 721 C CA . GLY A 1 87 ? -3.111 -14.897 1.019 1.00 93.31 87 GLY A CA 1
ATOM 722 C C . GLY A 1 87 ? -1.780 -14.507 0.370 1.00 93.31 87 GLY A C 1
ATOM 723 O O . GLY A 1 87 ? -1.430 -15.074 -0.664 1.00 93.31 87 GLY A O 1
ATOM 724 N N . SER A 1 88 ? -1.010 -13.605 0.981 1.00 94.19 88 SER A N 1
ATOM 725 C CA . SER A 1 88 ? 0.377 -13.316 0.606 1.00 94.19 88 SER A CA 1
ATOM 726 C C . SER A 1 88 ? 1.333 -13.989 1.593 1.00 94.19 88 SER A C 1
ATOM 728 O O . SER A 1 88 ? 1.691 -15.149 1.406 1.00 94.19 88 SER A O 1
ATOM 730 N N . THR A 1 89 ? 1.706 -13.327 2.685 1.00 96.00 89 THR A N 1
ATOM 731 C CA . THR A 1 89 ? 2.553 -13.911 3.738 1.00 96.00 89 THR A CA 1
ATOM 732 C C . THR A 1 89 ? 1.768 -14.833 4.675 1.00 96.00 89 THR A C 1
ATOM 734 O O . THR A 1 89 ? 2.342 -15.778 5.216 1.00 96.00 89 THR A O 1
ATOM 737 N N . ARG A 1 90 ? 0.447 -14.637 4.816 1.00 95.81 90 ARG A N 1
ATOM 738 C CA . ARG A 1 90 ? -0.461 -15.534 5.548 1.00 95.81 90 ARG A CA 1
ATOM 739 C C . ARG A 1 90 ? -1.326 -16.340 4.579 1.00 95.81 90 ARG A C 1
ATOM 741 O O . ARG A 1 90 ? -2.480 -15.997 4.326 1.00 95.81 90 ARG A O 1
ATOM 748 N N . LYS A 1 91 ? -0.778 -17.429 4.037 1.00 96.38 91 LYS A N 1
ATOM 749 C CA . LYS A 1 91 ? -1.513 -18.350 3.149 1.00 96.38 91 LYS A CA 1
ATOM 750 C C . LYS A 1 91 ? -2.254 -19.409 3.966 1.00 96.38 91 LYS A C 1
ATOM 752 O O . LYS A 1 91 ? -1.647 -20.105 4.775 1.00 96.38 91 LYS A O 1
ATOM 757 N N . GLU A 1 92 ? -3.550 -19.552 3.720 1.00 95.19 92 GLU A N 1
ATOM 758 C CA . GLU A 1 92 ? -4.388 -20.592 4.319 1.00 95.19 92 GLU A CA 1
ATOM 759 C C . GLU A 1 92 ? -4.840 -21.571 3.242 1.00 95.19 92 GLU A C 1
ATOM 761 O O . GLU A 1 92 ? -5.259 -21.167 2.155 1.00 95.19 92 GLU A O 1
ATOM 766 N N . TYR A 1 93 ? -4.767 -22.864 3.554 1.00 96.44 93 TYR A N 1
ATOM 767 C CA . TYR A 1 93 ? -5.100 -23.933 2.620 1.00 96.44 93 TYR A CA 1
ATOM 768 C C . TYR A 1 93 ? -6.208 -24.817 3.179 1.00 96.44 93 TYR A C 1
ATOM 770 O O . TYR A 1 93 ? -6.145 -25.257 4.325 1.00 96.44 93 TYR A O 1
ATOM 778 N N . GLN A 1 94 ? -7.187 -25.139 2.337 1.00 96.00 94 GLN A N 1
ATOM 779 C CA . GLN A 1 94 ? -8.184 -26.173 2.604 1.00 96.00 94 GLN A CA 1
ATOM 780 C C . GLN A 1 94 ? -8.183 -27.156 1.440 1.00 96.00 94 GLN A C 1
ATOM 782 O O . GLN A 1 94 ? -8.235 -26.757 0.277 1.00 96.00 94 GLN A O 1
ATOM 787 N N . ASN A 1 95 ? -8.084 -28.454 1.740 1.00 96.00 95 ASN A N 1
ATOM 788 C CA . ASN A 1 95 ? -8.008 -29.518 0.730 1.00 96.00 95 ASN A CA 1
ATOM 789 C C . ASN A 1 95 ? -6.937 -29.255 -0.354 1.00 96.00 95 ASN A C 1
ATOM 791 O O . ASN A 1 95 ? -7.162 -29.486 -1.540 1.00 96.00 95 ASN A O 1
ATOM 795 N N . GLY A 1 96 ? -5.781 -28.713 0.051 1.00 94.88 96 GLY A N 1
ATOM 796 C CA . GLY A 1 96 ? -4.657 -28.402 -0.841 1.00 94.88 96 GLY A CA 1
ATOM 797 C C . GLY A 1 96 ? -4.839 -27.166 -1.730 1.00 94.88 96 GLY A C 1
ATOM 798 O O . GLY A 1 96 ? -3.957 -26.872 -2.532 1.00 94.88 96 GLY A O 1
ATOM 799 N N . ARG A 1 97 ? -5.945 -26.422 -1.601 1.00 95.56 97 ARG A N 1
ATOM 800 C CA . ARG A 1 97 ? -6.183 -25.166 -2.328 1.00 95.56 97 ARG A CA 1
ATOM 801 C C . ARG A 1 97 ? -6.049 -23.982 -1.391 1.00 95.56 97 ARG A C 1
ATOM 803 O O . ARG A 1 97 ? -6.569 -24.027 -0.279 1.00 95.56 97 ARG A O 1
ATOM 810 N N . GLN A 1 98 ? -5.376 -22.932 -1.846 1.00 95.81 98 GLN A N 1
ATOM 811 C CA . GLN A 1 98 ? -5.336 -21.674 -1.114 1.00 95.81 98 GLN A CA 1
ATOM 812 C C . GLN A 1 98 ? -6.735 -21.047 -1.118 1.00 95.81 98 GLN A C 1
ATOM 814 O O . GLN A 1 98 ? -7.336 -20.904 -2.182 1.00 95.81 98 GLN A O 1
ATOM 819 N N . VAL A 1 99 ? -7.264 -20.712 0.060 1.00 95.75 99 VAL A N 1
ATOM 820 C CA . VAL A 1 99 ? -8.656 -20.239 0.216 1.00 95.75 99 VAL A CA 1
ATOM 821 C C . VAL A 1 99 ? -8.783 -18.755 0.531 1.00 95.75 99 VAL A C 1
ATOM 823 O O . VAL A 1 99 ? -9.892 -18.234 0.538 1.00 95.75 99 VAL A O 1
ATOM 826 N N . ASN A 1 100 ? -7.667 -18.077 0.785 1.00 95.75 100 ASN A N 1
ATOM 827 C CA . ASN A 1 100 ? -7.648 -16.696 1.255 1.00 95.75 100 ASN A CA 1
ATOM 828 C C . ASN A 1 100 ? -6.823 -15.756 0.357 1.00 95.75 100 ASN A C 1
ATOM 830 O O . ASN A 1 100 ? -6.318 -14.741 0.823 1.00 95.75 100 ASN A O 1
ATOM 834 N N . ASP A 1 101 ? -6.639 -16.085 -0.926 1.00 96.94 101 ASP A N 1
ATOM 835 C CA . ASP A 1 101 ? -6.000 -15.159 -1.869 1.00 96.94 101 ASP A CA 1
ATOM 836 C C . ASP A 1 101 ? -6.991 -14.097 -2.353 1.00 96.94 101 ASP A C 1
ATOM 838 O O . ASP A 1 101 ? -7.722 -14.300 -3.324 1.00 96.94 101 ASP A O 1
ATOM 842 N N . PHE A 1 102 ? -7.020 -12.959 -1.656 1.00 97.62 102 PHE A N 1
ATOM 843 C CA . PHE A 1 102 ? -7.929 -11.846 -1.938 1.00 97.62 102 PHE A CA 1
ATOM 844 C C . PHE A 1 102 ? -7.157 -10.547 -2.238 1.00 97.62 102 PHE A C 1
ATOM 846 O O . PHE A 1 102 ? -6.992 -9.700 -1.355 1.00 97.62 102 PHE A O 1
ATOM 853 N N . PRO A 1 103 ? -6.686 -10.344 -3.484 1.00 98.06 103 PRO A N 1
ATOM 854 C CA . PRO A 1 103 ? -5.913 -9.154 -3.847 1.00 98.06 103 PRO A CA 1
ATOM 855 C C . PRO A 1 103 ? -6.638 -7.825 -3.604 1.00 98.06 103 PRO A C 1
ATOM 857 O O . PRO A 1 103 ? -6.002 -6.820 -3.309 1.00 98.06 103 PRO A O 1
ATOM 860 N N . ASP A 1 104 ? -7.963 -7.796 -3.706 1.00 98.06 104 ASP A N 1
ATOM 861 C CA . ASP A 1 104 ? -8.781 -6.607 -3.458 1.00 98.06 104 ASP A CA 1
ATOM 862 C C . ASP A 1 104 ? -8.878 -6.239 -1.971 1.00 98.06 104 ASP A C 1
ATOM 864 O O . ASP A 1 104 ? -8.860 -5.051 -1.641 1.00 98.06 104 ASP A O 1
ATOM 868 N N . VAL A 1 105 ? -8.906 -7.237 -1.077 1.00 98.50 105 VAL A N 1
ATOM 869 C CA . VAL A 1 105 ? -8.772 -7.016 0.372 1.00 98.50 105 VAL A CA 1
ATOM 870 C C . VAL A 1 105 ? -7.414 -6.373 0.640 1.00 98.50 105 VAL A C 1
ATOM 872 O O . VAL A 1 105 ? -7.354 -5.304 1.243 1.00 98.50 105 VAL A O 1
ATOM 875 N N . ARG A 1 106 ? -6.331 -6.946 0.096 1.00 98.62 106 ARG A N 1
ATOM 876 C CA . ARG A 1 106 ? -4.974 -6.408 0.282 1.00 98.62 106 ARG A CA 1
ATOM 877 C C . ARG A 1 106 ? -4.812 -4.995 -0.287 1.00 98.62 106 ARG A C 1
ATOM 879 O O . ARG A 1 106 ? -4.265 -4.135 0.398 1.00 98.62 106 ARG A O 1
ATOM 886 N N . GLN A 1 107 ? -5.341 -4.708 -1.480 1.00 98.31 107 GLN A N 1
ATOM 887 C CA . GLN A 1 107 ? -5.327 -3.353 -2.059 1.00 98.31 107 GLN A CA 1
ATOM 888 C C . GLN A 1 107 ? -6.028 -2.329 -1.160 1.00 98.31 107 GLN A C 1
ATOM 890 O O . GLN A 1 107 ? -5.509 -1.236 -0.936 1.00 98.31 107 GLN A O 1
ATOM 895 N N . LYS A 1 108 ? -7.201 -2.666 -0.613 1.00 98.56 108 LYS A N 1
ATOM 896 C CA . LYS A 1 108 ? -7.916 -1.762 0.297 1.00 98.56 108 LYS A CA 1
ATOM 897 C C . LYS A 1 108 ? -7.177 -1.598 1.623 1.00 98.56 108 LYS A C 1
ATOM 899 O O . LYS A 1 108 ? -7.091 -0.478 2.123 1.00 98.56 108 LYS A O 1
ATOM 904 N N . SER A 1 109 ? -6.570 -2.660 2.151 1.00 98.81 109 SER A N 1
ATOM 905 C CA . SER A 1 109 ? -5.714 -2.570 3.337 1.00 98.81 109 SER A CA 1
ATOM 906 C C . SER A 1 109 ? -4.547 -1.613 3.121 1.00 98.81 109 SER A C 1
ATOM 908 O O . SER A 1 109 ? -4.309 -0.758 3.966 1.00 98.81 109 SER A O 1
ATOM 910 N N . VAL A 1 110 ? -3.873 -1.684 1.970 1.00 98.81 110 VAL A N 1
ATOM 911 C CA . VAL A 1 110 ? -2.787 -0.764 1.595 1.00 98.81 110 VAL A CA 1
ATOM 912 C C . VAL A 1 110 ? -3.244 0.702 1.636 1.00 98.81 110 VAL A C 1
ATOM 914 O O . VAL A 1 110 ? -2.547 1.543 2.205 1.00 98.81 110 VAL A O 1
ATOM 917 N N . ARG A 1 111 ? -4.446 1.015 1.133 1.00 98.75 111 ARG A N 1
ATOM 918 C CA . ARG A 1 111 ? -5.023 2.374 1.204 1.00 98.75 111 ARG A CA 1
ATOM 919 C C . ARG A 1 111 ? -5.315 2.824 2.630 1.00 98.75 111 ARG A C 1
ATOM 921 O O . ARG A 1 111 ? -5.051 3.971 2.987 1.00 98.75 111 ARG A O 1
ATOM 928 N N . VAL A 1 112 ? -5.849 1.929 3.461 1.00 98.81 112 VAL A N 1
ATOM 929 C CA . VAL A 1 112 ? -6.099 2.235 4.875 1.00 98.81 112 VAL A CA 1
ATOM 930 C C . VAL A 1 112 ? -4.778 2.479 5.612 1.00 98.81 112 VAL A C 1
ATOM 932 O O . VAL A 1 112 ? -4.671 3.461 6.342 1.00 98.81 112 VAL A O 1
ATOM 935 N N . LEU A 1 113 ? -3.746 1.658 5.378 1.00 98.88 113 LEU A N 1
ATOM 936 C CA . LEU A 1 113 ? -2.403 1.855 5.943 1.00 98.88 113 LEU A CA 1
ATOM 937 C C . LEU A 1 113 ? -1.806 3.208 5.532 1.00 98.88 113 LEU A C 1
ATOM 939 O O . LEU A 1 113 ? -1.244 3.902 6.379 1.00 98.88 113 LEU A O 1
ATOM 943 N N . ALA A 1 114 ? -1.983 3.619 4.272 1.00 98.62 114 ALA A N 1
ATOM 944 C CA . ALA A 1 114 ? -1.535 4.926 3.791 1.00 98.62 114 ALA A CA 1
ATOM 945 C C . ALA A 1 114 ? -2.164 6.088 4.578 1.00 98.62 114 ALA A C 1
ATOM 947 O O . ALA A 1 114 ? -1.461 7.016 4.984 1.00 98.62 114 ALA A O 1
ATOM 948 N N . LYS A 1 115 ? -3.476 6.013 4.858 1.00 98.56 115 LYS A N 1
ATOM 949 C CA . LYS A 1 115 ? -4.183 7.016 5.674 1.00 98.56 115 LYS A CA 1
ATOM 950 C C . LYS A 1 115 ? -3.782 6.969 7.149 1.00 98.56 115 LYS A C 1
ATOM 952 O O . LYS A 1 115 ? -3.644 8.026 7.761 1.00 98.56 115 LYS A O 1
ATOM 957 N N . LEU A 1 116 ? -3.578 5.775 7.712 1.00 98.56 116 LEU A N 1
ATOM 958 C CA . LEU A 1 116 ? -3.144 5.603 9.105 1.00 98.56 116 LEU A CA 1
ATOM 959 C C . LEU A 1 116 ? -1.749 6.193 9.342 1.00 98.56 116 LEU A C 1
ATOM 961 O O . LEU A 1 116 ? -1.535 6.823 10.378 1.00 98.56 116 LEU A O 1
ATOM 965 N N . LYS A 1 117 ? -0.833 6.045 8.373 1.00 97.00 117 LYS A N 1
ATOM 966 C CA . LYS A 1 117 ? 0.574 6.474 8.456 1.00 97.00 117 LYS A CA 1
ATOM 967 C C . LYS A 1 117 ? 1.317 5.839 9.641 1.00 97.00 117 LYS A C 1
ATOM 969 O O . LYS A 1 117 ? 0.872 4.871 10.253 1.00 97.00 117 LYS A O 1
ATOM 974 N N . GLY A 1 118 ? 2.487 6.389 9.961 1.00 96.38 118 GLY A N 1
ATOM 975 C CA . GLY A 1 118 ? 3.337 5.918 11.047 1.00 96.38 118 GLY A CA 1
ATOM 976 C C . GLY A 1 118 ? 4.179 4.706 10.670 1.00 96.38 118 GLY A C 1
ATOM 977 O O . GLY A 1 118 ? 3.996 4.089 9.621 1.00 96.38 118 GLY A O 1
ATOM 978 N N . ASP A 1 119 ? 5.117 4.382 11.554 1.00 96.38 119 ASP A N 1
ATOM 979 C CA . ASP A 1 119 ? 6.159 3.393 11.283 1.00 96.38 119 ASP A CA 1
ATOM 980 C C . ASP A 1 119 ? 5.578 2.000 11.051 1.00 96.38 119 ASP A C 1
ATOM 982 O O . ASP A 1 119 ? 5.846 1.394 10.024 1.00 96.38 119 ASP A O 1
ATOM 986 N N . GLN A 1 120 ? 4.655 1.556 11.906 1.00 97.50 120 GLN A N 1
ATOM 987 C CA . GLN A 1 120 ? 4.021 0.246 11.754 1.00 97.50 120 GLN A CA 1
ATOM 988 C C . GLN A 1 120 ? 3.251 0.101 10.429 1.00 97.50 120 GLN A C 1
ATOM 990 O O . GLN A 1 120 ? 3.264 -0.970 9.825 1.00 97.50 120 GLN A O 1
ATOM 995 N N . ALA A 1 121 ? 2.586 1.163 9.955 1.00 98.25 121 ALA A N 1
ATOM 996 C CA . ALA A 1 121 ? 1.914 1.117 8.660 1.00 98.25 121 ALA A CA 1
ATOM 997 C C . ALA A 1 121 ? 2.924 1.091 7.509 1.00 98.25 121 ALA A C 1
ATOM 999 O O . ALA A 1 121 ? 2.743 0.335 6.559 1.00 98.25 121 ALA A O 1
ATOM 1000 N N . ARG A 1 122 ? 4.006 1.871 7.605 1.00 98.19 122 ARG A N 1
ATOM 1001 C CA . ARG A 1 122 ? 5.091 1.867 6.619 1.00 98.19 122 ARG A CA 1
ATOM 1002 C C . ARG A 1 122 ? 5.756 0.497 6.514 1.00 98.19 122 ARG A C 1
ATOM 1004 O O . ARG A 1 122 ? 5.929 0.006 5.404 1.00 98.19 122 ARG A O 1
ATOM 1011 N N . ASP A 1 123 ? 6.058 -0.137 7.641 1.00 98.19 123 ASP A N 1
ATOM 1012 C CA . ASP A 1 123 ? 6.688 -1.459 7.688 1.00 98.19 123 ASP A CA 1
ATOM 1013 C C . ASP A 1 123 ? 5.775 -2.518 7.051 1.00 98.19 123 ASP A C 1
ATOM 1015 O O . ASP A 1 123 ? 6.221 -3.345 6.254 1.00 98.19 123 ASP A O 1
ATOM 1019 N N . ALA A 1 124 ? 4.466 -2.443 7.314 1.00 98.56 124 ALA A N 1
ATOM 1020 C CA . ALA A 1 124 ? 3.483 -3.304 6.662 1.00 98.56 124 ALA A CA 1
ATOM 1021 C C . ALA A 1 124 ? 3.406 -3.064 5.144 1.00 98.56 124 ALA A C 1
ATOM 1023 O O . ALA A 1 124 ? 3.350 -4.017 4.371 1.00 98.56 124 ALA A O 1
ATOM 1024 N N . LEU A 1 125 ? 3.464 -1.809 4.693 1.00 98.81 125 LEU A N 1
ATOM 1025 C CA . LEU A 1 125 ? 3.504 -1.474 3.266 1.00 98.81 125 LEU A CA 1
ATOM 1026 C C . LEU A 1 125 ? 4.783 -1.984 2.582 1.00 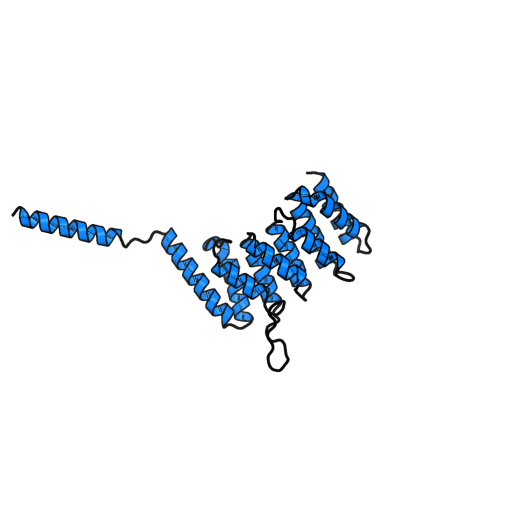98.81 125 LEU A C 1
ATOM 1028 O O . LEU A 1 125 ? 4.713 -2.499 1.465 1.00 98.81 125 LEU A O 1
ATOM 1032 N N . VAL A 1 126 ? 5.937 -1.895 3.253 1.00 98.62 126 VAL A N 1
ATOM 1033 C CA . VAL A 1 126 ? 7.200 -2.493 2.791 1.00 98.62 126 VAL A CA 1
ATOM 1034 C C . VAL A 1 126 ? 7.061 -4.012 2.676 1.00 98.62 126 VAL A C 1
ATOM 1036 O O . VAL A 1 126 ? 7.438 -4.585 1.651 1.00 98.62 126 VAL A O 1
ATOM 1039 N N . ASN A 1 127 ? 6.463 -4.662 3.677 1.00 98.38 127 ASN A N 1
ATOM 1040 C CA . ASN A 1 127 ? 6.206 -6.100 3.660 1.00 98.38 127 ASN A CA 1
ATOM 1041 C C . ASN A 1 127 ? 5.330 -6.510 2.463 1.00 98.38 127 ASN A C 1
ATOM 1043 O O . ASN A 1 127 ? 5.685 -7.437 1.734 1.00 98.38 127 ASN A O 1
ATOM 1047 N N . VAL A 1 128 ? 4.235 -5.784 2.208 1.00 98.69 128 VAL A N 1
ATOM 1048 C CA . VAL A 1 128 ? 3.361 -6.010 1.044 1.00 98.69 128 VAL A CA 1
ATOM 1049 C C . VAL A 1 128 ? 4.136 -5.835 -0.264 1.00 98.69 128 VAL A C 1
ATOM 1051 O O . VAL A 1 128 ? 4.104 -6.715 -1.122 1.00 98.69 128 VAL A O 1
ATOM 1054 N N . LEU A 1 129 ? 4.879 -4.736 -0.417 1.00 98.56 129 LEU A N 1
ATOM 1055 C CA . LEU A 1 129 ? 5.654 -4.461 -1.629 1.00 98.56 129 LEU A CA 1
ATOM 1056 C C . LEU A 1 129 ? 6.645 -5.593 -1.950 1.00 98.56 129 LEU A C 1
ATOM 1058 O O . LEU A 1 129 ? 6.804 -5.963 -3.115 1.00 98.56 129 LEU A O 1
ATOM 1062 N N . ILE A 1 130 ? 7.298 -6.154 -0.931 1.00 98.19 130 ILE A N 1
ATOM 1063 C CA . ILE A 1 130 ? 8.294 -7.217 -1.097 1.00 98.19 130 ILE A CA 1
ATOM 1064 C C . ILE A 1 130 ? 7.633 -8.573 -1.375 1.00 98.19 130 ILE A C 1
ATOM 1066 O O . ILE A 1 130 ? 8.094 -9.296 -2.263 1.00 98.19 130 ILE A O 1
ATOM 1070 N N . ASN A 1 131 ? 6.570 -8.912 -0.642 1.00 97.31 131 ASN A N 1
ATOM 1071 C CA . ASN A 1 131 ? 6.084 -10.290 -0.532 1.00 97.31 131 ASN A CA 1
ATOM 1072 C C . ASN A 1 131 ? 4.774 -10.592 -1.267 1.00 97.31 131 ASN A C 1
ATOM 1074 O O . ASN A 1 131 ? 4.419 -11.764 -1.369 1.00 97.31 131 ASN A O 1
ATOM 1078 N N . ASP A 1 132 ? 4.045 -9.597 -1.780 1.00 97.62 132 ASP A N 1
ATOM 1079 C CA . ASP A 1 132 ? 2.839 -9.894 -2.559 1.00 97.62 132 ASP A CA 1
ATOM 1080 C C . ASP A 1 132 ? 3.184 -10.589 -3.885 1.00 97.62 132 ASP A C 1
ATOM 1082 O O . ASP A 1 132 ? 4.230 -10.343 -4.486 1.00 97.62 132 ASP A O 1
ATOM 1086 N N . ASP A 1 133 ? 2.291 -11.429 -4.387 1.00 94.06 133 ASP A N 1
ATOM 1087 C CA . ASP A 1 133 ? 2.443 -12.037 -5.712 1.00 94.06 133 ASP A CA 1
ATOM 1088 C C . ASP A 1 133 ? 1.722 -11.195 -6.788 1.00 94.06 133 ASP A C 1
ATOM 1090 O O . ASP A 1 133 ? 2.042 -11.265 -7.975 1.00 94.06 133 ASP A O 1
ATOM 1094 N N . ASN A 1 134 ? 0.780 -10.334 -6.385 1.00 96.06 134 ASN A N 1
ATOM 1095 C CA . ASN A 1 134 ? -0.031 -9.526 -7.283 1.00 96.06 134 ASN A CA 1
ATOM 1096 C C . ASN A 1 134 ? 0.615 -8.156 -7.567 1.00 96.06 134 ASN A C 1
ATOM 1098 O O . ASN A 1 134 ? 0.734 -7.295 -6.694 1.00 96.06 134 ASN A O 1
ATOM 1102 N N . THR A 1 135 ? 0.975 -7.915 -8.830 1.00 95.69 135 THR A N 1
ATOM 1103 C CA . THR A 1 135 ? 1.615 -6.665 -9.273 1.00 95.69 135 THR A CA 1
ATOM 1104 C C . THR A 1 135 ? 0.756 -5.419 -9.040 1.00 95.69 135 THR A C 1
ATOM 1106 O O . THR A 1 135 ? 1.304 -4.353 -8.772 1.00 95.69 135 THR A O 1
ATOM 1109 N N . VAL A 1 136 ? -0.575 -5.532 -9.092 1.00 96.56 136 VAL A N 1
ATOM 1110 C CA . VAL A 1 136 ? -1.476 -4.399 -8.824 1.00 96.56 136 VAL A CA 1
ATOM 1111 C C . VAL A 1 136 ? -1.434 -4.025 -7.342 1.00 96.56 136 VAL A C 1
ATOM 1113 O O . VAL A 1 136 ? -1.350 -2.843 -7.020 1.00 96.56 136 VAL A O 1
ATOM 1116 N N . VAL A 1 137 ? -1.403 -5.014 -6.439 1.00 98.25 137 VAL A N 1
ATOM 1117 C CA . VAL A 1 137 ? -1.217 -4.761 -4.998 1.00 98.25 137 VAL A CA 1
ATOM 1118 C C . VAL A 1 137 ? 0.142 -4.097 -4.743 1.00 98.25 137 VAL A C 1
ATOM 1120 O O . VAL A 1 137 ? 0.213 -3.118 -4.003 1.00 98.25 137 VAL A O 1
ATOM 1123 N N . LYS A 1 138 ? 1.215 -4.560 -5.402 1.00 98.38 138 LYS A N 1
ATOM 1124 C CA . LYS A 1 138 ? 2.545 -3.931 -5.291 1.00 98.38 138 LYS A CA 1
ATOM 1125 C C . LYS A 1 138 ? 2.565 -2.486 -5.779 1.00 98.38 138 LYS A C 1
ATOM 1127 O O . LYS A 1 138 ? 3.170 -1.643 -5.127 1.00 98.38 138 LYS A O 1
ATOM 1132 N N . ALA A 1 139 ? 1.914 -2.195 -6.905 1.00 98.25 139 ALA A N 1
ATOM 1133 C CA . ALA A 1 139 ? 1.821 -0.835 -7.428 1.00 98.25 139 ALA A CA 1
ATOM 1134 C C . ALA A 1 139 ? 1.082 0.092 -6.450 1.00 98.25 139 ALA A C 1
ATOM 1136 O O . ALA A 1 139 ? 1.556 1.194 -6.178 1.00 98.25 139 ALA A O 1
ATOM 1137 N N . GLU A 1 140 ? -0.022 -0.373 -5.859 1.00 98.44 140 GLU A N 1
ATOM 1138 C CA . GLU A 1 140 ? -0.731 0.363 -4.807 1.00 98.44 140 GLU A CA 1
ATOM 1139 C C . GLU A 1 140 ? 0.173 0.579 -3.577 1.00 98.44 140 GLU A C 1
ATOM 1141 O O . GLU A 1 140 ? 0.215 1.680 -3.033 1.00 98.44 140 GLU A O 1
ATOM 1146 N N . ALA A 1 141 ? 0.967 -0.424 -3.177 1.00 98.69 141 ALA A N 1
ATOM 1147 C CA . ALA A 1 141 ? 1.909 -0.298 -2.063 1.00 98.69 141 ALA A CA 1
ATOM 1148 C C . ALA A 1 141 ? 3.006 0.746 -2.334 1.00 98.69 141 ALA A C 1
ATOM 1150 O O . ALA A 1 141 ? 3.359 1.503 -1.432 1.00 98.69 141 ALA A O 1
ATOM 1151 N N . CYS A 1 142 ? 3.501 0.858 -3.574 1.00 98.56 142 CYS A N 1
ATOM 1152 C CA . CYS A 1 142 ? 4.413 1.939 -3.960 1.00 98.56 142 CYS A CA 1
ATOM 1153 C C . CYS A 1 142 ? 3.778 3.319 -3.738 1.00 98.56 142 CYS A C 1
ATOM 1155 O O . CYS A 1 142 ? 4.398 4.192 -3.130 1.00 98.56 142 CYS A O 1
ATOM 1157 N N . LEU A 1 143 ? 2.542 3.517 -4.206 1.00 98.44 143 LEU A N 1
ATOM 1158 C CA . LEU A 1 143 ? 1.834 4.792 -4.060 1.00 98.44 143 LEU A CA 1
ATOM 1159 C C . LEU A 1 143 ? 1.540 5.111 -2.589 1.00 98.44 143 LEU A C 1
ATOM 1161 O O . LEU A 1 143 ? 1.768 6.237 -2.149 1.00 98.44 143 LEU A O 1
ATOM 1165 N N . ALA A 1 144 ? 1.136 4.112 -1.807 1.00 98.62 144 ALA A N 1
ATOM 1166 C CA . ALA A 1 144 ? 0.932 4.253 -0.371 1.00 98.62 144 ALA A CA 1
ATOM 1167 C C . ALA A 1 144 ? 2.226 4.642 0.365 1.00 98.62 144 ALA A C 1
ATOM 1169 O O . ALA A 1 144 ? 2.210 5.557 1.187 1.00 98.62 144 ALA A O 1
ATOM 1170 N N . LEU A 1 145 ? 3.372 4.033 0.035 1.00 98.44 145 LEU A N 1
ATOM 1171 C CA . LEU A 1 145 ? 4.674 4.441 0.585 1.00 98.44 145 LEU A CA 1
ATOM 1172 C C . LEU A 1 145 ? 5.033 5.884 0.206 1.00 98.44 145 LEU A C 1
ATOM 1174 O O . LEU A 1 145 ? 5.603 6.608 1.018 1.00 98.44 145 LEU A O 1
ATOM 1178 N N . ALA A 1 146 ? 4.647 6.336 -0.988 1.00 96.62 146 ALA A N 1
ATOM 1179 C CA . ALA A 1 146 ? 4.809 7.728 -1.401 1.00 96.62 146 ALA A CA 1
ATOM 1180 C C . ALA A 1 146 ? 4.002 8.701 -0.515 1.00 96.62 146 ALA A C 1
ATOM 1182 O O . ALA A 1 146 ? 4.402 9.847 -0.319 1.00 96.62 146 ALA A O 1
ATOM 1183 N N . GLU A 1 147 ? 2.839 8.281 -0.012 1.00 96.25 147 GLU A N 1
ATOM 1184 C CA . GLU A 1 147 ? 1.990 9.077 0.884 1.00 96.25 147 GLU A CA 1
ATOM 1185 C C . GLU A 1 147 ? 2.452 9.052 2.340 1.00 96.25 147 GLU A C 1
ATOM 1187 O O . GLU A 1 147 ? 2.393 10.084 3.016 1.00 96.25 147 GLU A O 1
ATOM 1192 N N . VAL A 1 148 ? 2.908 7.892 2.813 1.00 96.31 148 VAL A N 1
ATOM 1193 C CA . VAL A 1 148 ? 3.418 7.719 4.180 1.00 96.31 148 VAL A CA 1
ATOM 1194 C C . VAL A 1 148 ? 4.796 8.362 4.343 1.00 96.31 148 VAL A C 1
ATOM 1196 O O . VAL A 1 148 ? 5.092 8.894 5.412 1.00 96.31 148 VAL A O 1
ATOM 1199 N N . GLY A 1 149 ? 5.602 8.370 3.280 1.00 92.62 149 GLY A N 1
ATOM 1200 C CA . GLY A 1 149 ? 6.987 8.823 3.305 1.00 92.62 149 GLY A CA 1
ATOM 1201 C C . GLY A 1 149 ? 7.944 7.738 3.796 1.00 92.62 149 GLY A C 1
ATOM 1202 O O . GLY A 1 149 ? 7.542 6.629 4.153 1.00 92.62 149 GLY A O 1
ATOM 1203 N N . ASP A 1 150 ? 9.232 8.065 3.795 1.00 92.44 150 ASP A N 1
ATOM 1204 C CA . ASP A 1 150 ? 10.289 7.150 4.228 1.00 92.44 150 ASP A CA 1
ATOM 1205 C C . ASP A 1 150 ? 10.648 7.356 5.706 1.00 92.44 150 ASP A C 1
ATOM 1207 O O . ASP A 1 150 ? 10.384 8.406 6.297 1.00 92.44 150 ASP A O 1
ATOM 1211 N N . SER A 1 151 ? 11.264 6.344 6.308 1.00 89.06 151 SER A N 1
ATOM 1212 C CA . SER A 1 151 ? 11.909 6.475 7.609 1.00 89.06 151 SER A CA 1
ATOM 1213 C C . SER A 1 151 ? 13.225 7.250 7.485 1.00 89.06 151 SER A C 1
ATOM 1215 O O . SER A 1 151 ? 13.813 7.374 6.408 1.00 89.06 151 SER A O 1
ATOM 1217 N N . SER A 1 152 ? 13.771 7.685 8.623 1.00 83.44 152 SER A N 1
ATOM 1218 C CA . SER A 1 152 ? 15.153 8.184 8.689 1.00 83.44 152 SER A CA 1
ATOM 1219 C C . SER A 1 152 ? 16.182 7.140 8.241 1.00 83.44 152 SER A C 1
ATOM 1221 O O . SER A 1 152 ? 17.274 7.500 7.808 1.00 83.44 152 SER A O 1
ATOM 1223 N N . SER A 1 153 ? 15.836 5.851 8.321 1.00 84.50 153 SER A N 1
ATOM 1224 C CA . SER A 1 153 ? 16.681 4.759 7.855 1.00 84.50 153 SER A CA 1
ATOM 1225 C C . SER A 1 153 ? 16.607 4.538 6.345 1.00 84.50 153 SER A C 1
ATOM 1227 O O . SER A 1 153 ? 17.449 3.795 5.855 1.00 84.50 153 SER A O 1
ATOM 1229 N N . GLY A 1 154 ? 15.674 5.138 5.596 1.00 89.88 154 GLY A N 1
ATOM 1230 C CA . GLY A 1 154 ? 15.580 4.993 4.134 1.00 89.88 154 GLY A CA 1
ATOM 1231 C C . GLY A 1 154 ? 15.052 3.631 3.657 1.00 89.88 154 GLY A C 1
ATOM 1232 O O . GLY A 1 154 ? 15.461 3.125 2.608 1.00 89.88 154 GLY A O 1
ATOM 1233 N N . GLU A 1 155 ? 14.258 2.951 4.482 1.00 92.62 155 GLU A N 1
ATOM 1234 C CA . GLU A 1 155 ? 13.833 1.571 4.231 1.00 92.62 155 GLU A CA 1
ATOM 1235 C C . GLU A 1 155 ? 12.836 1.449 3.078 1.00 92.62 155 GLU A C 1
ATOM 1237 O O . GLU A 1 155 ? 12.956 0.527 2.265 1.00 92.62 155 GLU A O 1
ATOM 1242 N N . ALA A 1 156 ? 11.911 2.403 2.945 1.00 95.62 156 ALA A N 1
ATOM 1243 C CA . ALA A 1 156 ? 10.925 2.387 1.873 1.00 95.62 156 ALA A CA 1
ATOM 1244 C C . ALA A 1 156 ? 11.599 2.548 0.504 1.00 95.62 156 ALA A C 1
ATOM 1246 O O . ALA A 1 156 ? 11.301 1.786 -0.421 1.00 95.62 156 ALA A O 1
ATOM 1247 N N . LEU A 1 157 ? 12.560 3.474 0.373 1.00 95.62 157 LEU A N 1
ATOM 1248 C CA . LEU A 1 157 ? 13.316 3.625 -0.871 1.00 95.62 157 LEU A CA 1
ATOM 1249 C C . LEU A 1 157 ? 14.101 2.356 -1.218 1.00 95.62 157 LEU A C 1
ATOM 1251 O O . LEU A 1 157 ? 14.059 1.900 -2.363 1.00 95.62 157 LEU A O 1
ATOM 1255 N N . ARG A 1 158 ? 14.785 1.744 -0.243 1.00 95.19 158 ARG A N 1
ATOM 1256 C CA . ARG A 1 158 ? 15.508 0.487 -0.483 1.00 95.19 158 ARG A CA 1
ATOM 1257 C C . ARG A 1 158 ? 14.583 -0.631 -0.948 1.00 95.19 158 ARG A C 1
ATOM 1259 O O . ARG A 1 158 ? 14.957 -1.366 -1.860 1.00 95.19 158 ARG A O 1
ATOM 1266 N N . ALA A 1 159 ? 13.389 -0.746 -0.368 1.00 97.31 159 ALA A N 1
ATOM 1267 C CA . ALA A 1 159 ? 12.400 -1.735 -0.786 1.00 97.31 159 ALA A CA 1
ATOM 1268 C C . ALA A 1 159 ? 11.935 -1.505 -2.236 1.00 97.31 159 ALA A C 1
ATOM 1270 O O . ALA A 1 159 ? 11.897 -2.454 -3.020 1.00 97.31 159 ALA A O 1
ATOM 1271 N N . LEU A 1 160 ? 11.666 -0.253 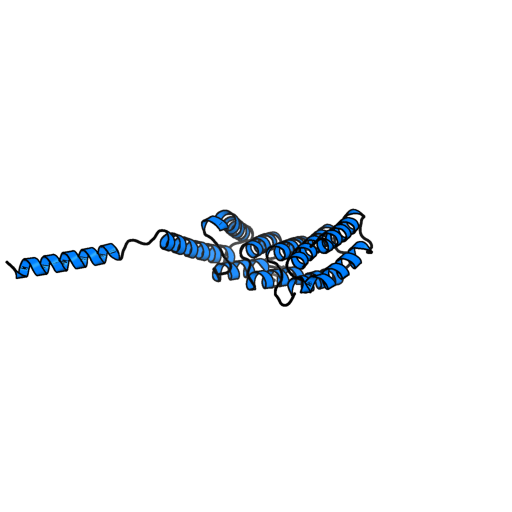-2.627 1.00 98.00 160 LEU A N 1
ATOM 1272 C CA . LEU A 1 160 ? 11.312 0.111 -4.008 1.00 98.00 160 LEU A CA 1
ATOM 1273 C C . LEU A 1 160 ? 12.411 -0.292 -4.999 1.00 98.00 160 LEU A C 1
ATOM 1275 O O . LEU A 1 160 ? 12.135 -0.965 -5.995 1.00 98.00 160 LEU A O 1
ATOM 1279 N N . VAL A 1 161 ? 13.664 0.061 -4.699 1.00 96.00 161 VAL A N 1
ATOM 1280 C CA . VAL A 1 161 ? 14.828 -0.285 -5.531 1.00 96.00 161 VAL A CA 1
ATOM 1281 C C . VAL A 1 161 ? 15.016 -1.802 -5.610 1.00 96.00 161 VAL A C 1
ATOM 1283 O O . VAL A 1 161 ? 15.262 -2.348 -6.688 1.00 96.00 161 VAL A O 1
ATOM 1286 N N . TYR A 1 162 ? 14.884 -2.496 -4.479 1.00 96.56 162 TYR A N 1
ATOM 1287 C CA . TYR A 1 162 ? 15.010 -3.947 -4.402 1.00 96.56 162 TYR A CA 1
ATOM 1288 C C . TYR A 1 162 ? 13.983 -4.656 -5.291 1.00 96.56 162 TYR A C 1
ATOM 1290 O O . TYR A 1 162 ? 14.354 -5.498 -6.113 1.00 96.56 162 TYR A O 1
ATOM 1298 N N . VAL A 1 163 ? 12.701 -4.300 -5.166 1.00 97.12 163 VAL A N 1
ATOM 1299 C CA . VAL A 1 163 ? 11.634 -4.952 -5.933 1.00 97.12 163 VAL A CA 1
ATOM 1300 C C . VAL A 1 163 ? 11.731 -4.615 -7.416 1.00 97.12 163 VAL A C 1
ATOM 1302 O O . VAL A 1 163 ? 11.558 -5.514 -8.241 1.00 97.12 163 VAL A O 1
ATOM 1305 N N . TYR A 1 164 ? 12.086 -3.376 -7.772 1.00 96.44 164 TYR A N 1
ATOM 1306 C CA . TYR A 1 164 ? 12.360 -3.003 -9.159 1.00 96.44 164 TYR A CA 1
ATOM 1307 C C . TYR A 1 164 ? 13.420 -3.916 -9.795 1.00 96.44 164 TYR A C 1
ATOM 1309 O O . TYR A 1 164 ? 13.155 -4.551 -10.814 1.00 96.44 164 TYR A O 1
ATOM 1317 N N . ARG A 1 165 ? 14.592 -4.052 -9.157 1.00 95.00 165 ARG A N 1
ATOM 1318 C CA . ARG A 1 165 ? 15.716 -4.843 -9.691 1.00 95.00 165 ARG A CA 1
ATOM 1319 C C . ARG A 1 165 ? 15.453 -6.343 -9.719 1.00 95.00 165 ARG A C 1
ATOM 1321 O O . ARG A 1 165 ? 15.984 -7.044 -10.577 1.00 95.00 165 ARG A O 1
ATOM 1328 N N . ARG A 1 166 ? 14.665 -6.853 -8.769 1.00 95.69 166 ARG A N 1
ATOM 1329 C CA . ARG A 1 166 ? 14.334 -8.283 -8.685 1.00 95.69 166 ARG A CA 1
ATOM 1330 C C . ARG A 1 166 ? 13.240 -8.693 -9.674 1.00 95.69 166 ARG A C 1
ATOM 1332 O O . ARG A 1 166 ? 13.139 -9.872 -10.009 1.00 95.69 166 ARG A O 1
ATOM 1339 N N . THR A 1 167 ? 12.423 -7.752 -10.138 1.00 93.56 167 THR A N 1
ATOM 1340 C CA . THR A 1 167 ? 11.326 -8.045 -11.064 1.00 93.56 167 THR A CA 1
ATOM 1341 C C . THR A 1 167 ? 11.856 -8.127 -12.493 1.00 93.56 167 THR A C 1
ATOM 1343 O O . THR A 1 167 ? 12.335 -7.145 -13.052 1.00 93.56 167 THR A O 1
ATOM 1346 N N . TYR A 1 168 ? 11.760 -9.300 -13.121 1.00 91.19 168 TYR A N 1
ATOM 1347 C CA . TYR A 1 168 ? 12.124 -9.449 -14.530 1.00 91.19 168 TYR A CA 1
ATOM 1348 C C . TYR A 1 168 ? 11.084 -8.761 -15.422 1.00 91.19 168 TYR A C 1
ATOM 1350 O O . TYR A 1 168 ? 9.921 -9.154 -15.407 1.00 91.19 168 TYR A O 1
ATOM 1358 N N . LYS A 1 169 ? 11.512 -7.767 -16.214 1.00 90.31 169 LYS A N 1
ATOM 1359 C CA . LYS A 1 169 ? 10.658 -6.988 -17.137 1.00 90.31 169 LYS A CA 1
ATOM 1360 C C . LYS A 1 169 ? 9.362 -6.495 -16.460 1.00 90.31 169 LYS A C 1
ATOM 1362 O O . LYS A 1 169 ? 8.278 -6.947 -16.833 1.00 90.31 169 LYS A O 1
ATOM 1367 N N . PRO A 1 170 ? 9.464 -5.602 -15.459 1.00 90.94 170 PRO A N 1
ATOM 1368 C CA . PRO A 1 170 ? 8.303 -5.129 -14.715 1.00 90.94 170 PRO A CA 1
ATOM 1369 C C . PRO A 1 170 ? 7.286 -4.448 -15.638 1.00 90.94 170 PRO A C 1
ATOM 1371 O O . PRO A 1 170 ? 7.652 -3.753 -16.589 1.00 90.94 170 PRO A O 1
ATOM 1374 N N . ASP A 1 171 ? 6.004 -4.648 -15.330 1.00 91.81 171 ASP A N 1
ATOM 1375 C CA . ASP A 1 171 ? 4.898 -3.999 -16.031 1.00 91.81 171 ASP A CA 1
ATOM 1376 C C . ASP A 1 171 ? 5.050 -2.462 -15.996 1.00 91.81 171 ASP A C 1
ATOM 1378 O O . ASP A 1 171 ? 5.396 -1.913 -14.944 1.00 91.81 171 ASP A O 1
ATOM 1382 N N . PRO A 1 172 ? 4.772 -1.737 -17.097 1.00 93.69 172 PRO A N 1
ATOM 1383 C CA . PRO A 1 172 ? 4.903 -0.284 -17.133 1.00 93.69 172 PRO A CA 1
ATOM 1384 C C . PRO A 1 172 ? 4.128 0.458 -16.038 1.00 93.69 172 PRO A C 1
ATOM 1386 O O . PRO A 1 172 ? 4.643 1.446 -15.522 1.00 93.69 172 PRO A O 1
ATOM 1389 N N . ASN A 1 173 ? 2.937 -0.002 -15.632 1.00 94.38 173 ASN A N 1
ATOM 1390 C CA . ASN A 1 173 ? 2.186 0.661 -14.559 1.00 94.38 173 ASN A CA 1
ATOM 1391 C C . ASN A 1 173 ? 2.888 0.490 -13.212 1.00 94.38 173 ASN A C 1
ATOM 1393 O O . ASN A 1 173 ? 2.925 1.419 -12.406 1.00 94.38 173 ASN A O 1
ATOM 1397 N N . PHE A 1 174 ? 3.494 -0.677 -12.983 1.00 96.81 174 PHE A N 1
ATOM 1398 C CA . PHE A 1 174 ? 4.285 -0.912 -11.783 1.00 96.81 174 PHE A CA 1
ATOM 1399 C C . PHE A 1 174 ? 5.535 -0.026 -11.751 1.00 96.81 174 PHE A C 1
ATOM 1401 O O . PHE A 1 174 ? 5.815 0.610 -10.736 1.00 96.81 174 PHE A O 1
ATOM 1408 N N . VAL A 1 175 ? 6.239 0.103 -12.880 1.00 97.81 175 VAL A N 1
ATOM 1409 C CA . VAL A 1 175 ? 7.386 1.020 -12.995 1.00 97.81 175 VAL A CA 1
ATOM 1410 C C . VAL A 1 175 ? 6.958 2.471 -12.789 1.00 97.81 175 VAL A C 1
ATOM 1412 O O . VAL A 1 175 ? 7.643 3.211 -12.088 1.00 97.81 175 VAL A O 1
ATOM 1415 N N . GLN A 1 176 ? 5.808 2.880 -13.330 1.00 98.19 176 GLN A N 1
ATOM 1416 C CA . GLN A 1 176 ? 5.267 4.221 -13.117 1.00 98.19 176 GLN A CA 1
ATOM 1417 C C . GLN A 1 176 ? 4.992 4.496 -11.632 1.00 98.19 176 GLN A C 1
ATOM 1419 O O . GLN A 1 176 ? 5.357 5.562 -11.136 1.00 98.19 176 GLN A O 1
ATOM 1424 N N . ALA A 1 177 ? 4.408 3.534 -10.909 1.00 98.38 177 ALA A N 1
ATOM 1425 C CA . ALA A 1 177 ? 4.176 3.649 -9.471 1.00 98.38 177 ALA A CA 1
ATOM 1426 C C . ALA A 1 177 ? 5.494 3.763 -8.682 1.00 98.38 177 ALA A C 1
ATOM 1428 O O . ALA A 1 177 ? 5.597 4.586 -7.772 1.00 98.38 177 ALA A O 1
ATOM 1429 N N . ILE A 1 178 ? 6.524 3.002 -9.072 1.00 98.44 178 ILE A N 1
ATOM 1430 C CA . ILE A 1 178 ? 7.871 3.087 -8.489 1.00 98.44 178 ILE A CA 1
ATOM 1431 C C . ILE A 1 178 ? 8.488 4.472 -8.728 1.00 98.44 178 ILE A C 1
ATOM 1433 O O . ILE A 1 178 ? 8.967 5.084 -7.776 1.00 98.44 178 ILE A O 1
ATOM 1437 N N . ILE A 1 179 ? 8.439 5.002 -9.958 1.00 98.50 179 ILE A N 1
ATOM 1438 C CA . ILE A 1 179 ? 8.944 6.350 -10.283 1.00 98.50 179 ILE A CA 1
ATOM 1439 C C . ILE A 1 179 ? 8.276 7.396 -9.385 1.00 98.50 179 ILE A C 1
ATOM 1441 O O . ILE A 1 179 ? 8.962 8.204 -8.758 1.00 98.50 179 ILE A O 1
ATOM 1445 N N . THR A 1 180 ? 6.943 7.363 -9.297 1.00 98.19 180 THR A N 1
ATOM 1446 C CA . THR A 1 180 ? 6.167 8.300 -8.475 1.00 98.19 180 THR A CA 1
ATOM 1447 C C . THR A 1 180 ? 6.548 8.203 -6.997 1.00 98.19 180 THR A C 1
ATOM 1449 O O . THR A 1 180 ? 6.740 9.232 -6.344 1.00 98.19 180 THR A O 1
ATOM 1452 N N . ALA A 1 181 ? 6.704 6.986 -6.472 1.00 98.00 181 ALA A N 1
ATOM 1453 C CA . ALA A 1 181 ? 7.076 6.766 -5.080 1.00 98.00 181 ALA A CA 1
ATOM 1454 C C . ALA A 1 181 ? 8.482 7.284 -4.762 1.00 98.00 181 ALA A C 1
ATOM 1456 O O . ALA A 1 181 ? 8.656 8.049 -3.813 1.00 98.00 181 ALA A O 1
ATOM 1457 N N . ILE A 1 182 ? 9.464 6.941 -5.598 1.00 97.38 182 ILE A N 1
ATOM 1458 C CA . ILE A 1 182 ? 10.860 7.371 -5.450 1.00 97.38 182 ILE A CA 1
ATOM 1459 C C . ILE A 1 182 ? 10.962 8.894 -5.505 1.00 97.38 182 ILE A C 1
ATOM 1461 O O . ILE A 1 182 ? 11.601 9.496 -4.644 1.00 97.38 182 ILE A O 1
ATOM 1465 N N . GLN A 1 183 ? 10.287 9.527 -6.470 1.00 96.19 183 GLN A N 1
ATOM 1466 C CA . GLN A 1 183 ? 10.271 10.982 -6.593 1.00 96.19 183 GLN A CA 1
ATOM 1467 C C . GLN A 1 183 ? 9.732 11.644 -5.318 1.00 96.19 183 GLN A C 1
ATOM 1469 O O . GLN A 1 183 ? 10.336 12.583 -4.802 1.00 96.19 183 GLN A O 1
ATOM 1474 N N . LYS A 1 184 ? 8.588 11.176 -4.806 1.00 95.25 184 LYS A N 1
ATOM 1475 C CA . LYS A 1 184 ? 7.939 11.792 -3.643 1.00 95.25 184 LYS A CA 1
ATOM 1476 C C . LYS A 1 184 ? 8.739 11.577 -2.358 1.00 95.25 184 LYS A C 1
ATOM 1478 O O . LYS A 1 184 ? 8.910 12.526 -1.597 1.00 95.25 184 LYS A O 1
ATOM 1483 N N . ILE A 1 185 ? 9.292 10.379 -2.164 1.00 94.56 185 ILE A N 1
ATOM 1484 C CA . ILE A 1 185 ? 10.176 10.067 -1.036 1.00 94.56 185 ILE A CA 1
ATOM 1485 C C . ILE A 1 185 ? 11.421 10.959 -1.065 1.00 94.56 185 ILE A C 1
ATOM 1487 O O . ILE A 1 185 ? 11.701 11.638 -0.078 1.00 94.56 185 ILE A O 1
ATOM 1491 N N . ALA A 1 186 ? 12.122 11.035 -2.199 1.00 92.81 186 ALA A N 1
ATOM 1492 C CA . ALA A 1 186 ? 13.352 11.816 -2.317 1.00 92.81 186 ALA A CA 1
ATOM 1493 C C . ALA A 1 186 ? 13.129 13.331 -2.179 1.00 92.81 186 ALA A C 1
ATOM 1495 O O . ALA A 1 186 ? 13.989 14.020 -1.641 1.00 92.81 186 ALA A O 1
ATOM 1496 N N . LYS A 1 187 ? 11.956 13.854 -2.572 1.00 91.25 187 LYS A N 1
ATOM 1497 C CA . LYS A 1 187 ? 11.572 15.251 -2.282 1.00 91.25 187 LYS A CA 1
ATOM 1498 C C . LYS A 1 187 ? 11.454 15.535 -0.781 1.00 91.25 187 LYS A C 1
ATOM 1500 O O . LYS A 1 187 ? 11.676 16.662 -0.360 1.00 91.25 187 LYS A O 1
ATOM 1505 N N . SER A 1 188 ? 11.079 14.534 0.015 1.00 86.69 188 SER A N 1
ATOM 1506 C CA . SER A 1 188 ? 10.891 14.668 1.467 1.00 86.69 188 SER A CA 1
ATOM 1507 C C . SER A 1 188 ? 12.114 14.272 2.303 1.00 86.69 188 SER A C 1
ATOM 1509 O O . SER A 1 188 ? 12.164 14.592 3.488 1.00 86.69 188 SER A O 1
ATOM 1511 N N . ASN A 1 189 ? 13.096 13.590 1.705 1.00 82.31 189 ASN A N 1
ATOM 1512 C CA . ASN A 1 189 ? 14.274 13.063 2.389 1.00 82.31 189 ASN A CA 1
ATOM 1513 C C . ASN A 1 189 ? 15.535 13.292 1.542 1.00 82.31 189 ASN A C 1
ATOM 1515 O O . ASN A 1 189 ? 15.795 12.566 0.584 1.00 82.31 189 ASN A O 1
ATOM 1519 N N . SER A 1 190 ? 16.345 14.285 1.915 1.00 78.12 190 SER A N 1
ATOM 1520 C CA . SER A 1 190 ? 17.564 14.644 1.177 1.00 78.12 190 SER A CA 1
ATOM 1521 C C . SER A 1 190 ? 18.603 13.519 1.140 1.00 78.12 190 SER A C 1
ATOM 1523 O O . SER A 1 190 ? 19.309 13.375 0.142 1.00 78.12 190 SER A O 1
ATOM 1525 N N . SER A 1 191 ? 18.659 12.669 2.170 1.00 83.62 191 SER A N 1
ATOM 1526 C CA . SER A 1 191 ? 19.557 11.505 2.215 1.00 83.62 191 SER A CA 1
ATOM 1527 C C . SER A 1 191 ? 19.245 10.481 1.120 1.00 83.62 191 SER A C 1
ATOM 1529 O O . SER A 1 191 ? 20.123 9.736 0.699 1.00 83.62 191 SER A O 1
ATOM 1531 N N . SER A 1 192 ? 18.005 10.468 0.630 1.00 85.19 192 SER A N 1
ATOM 1532 C CA . SER A 1 192 ? 17.518 9.572 -0.419 1.00 85.19 192 SER A CA 1
ATOM 1533 C C . SER A 1 192 ? 17.774 10.093 -1.840 1.00 85.19 192 SER A C 1
ATOM 1535 O O . SER A 1 192 ? 17.526 9.373 -2.807 1.00 85.19 192 SER A O 1
ATOM 1537 N N . PHE A 1 193 ? 18.253 11.333 -1.999 1.00 87.94 193 PHE A N 1
ATOM 1538 C CA . PHE A 1 193 ? 18.361 11.995 -3.302 1.00 87.94 193 PHE A CA 1
ATOM 1539 C C . PHE A 1 193 ? 19.309 11.274 -4.268 1.00 87.94 193 PHE A C 1
ATOM 1541 O O . PHE A 1 193 ? 18.937 11.008 -5.409 1.00 87.94 193 PHE A O 1
ATOM 1548 N N . ALA A 1 194 ? 20.524 10.936 -3.823 1.00 89.94 194 ALA A N 1
ATOM 1549 C CA . ALA A 1 194 ? 21.531 10.317 -4.689 1.00 89.94 194 ALA A CA 1
ATOM 1550 C C . ALA A 1 194 ? 21.060 8.952 -5.221 1.00 89.94 194 ALA A C 1
ATOM 1552 O O . ALA A 1 194 ? 21.136 8.691 -6.424 1.00 89.94 194 ALA A O 1
ATOM 1553 N N . ASP A 1 195 ? 20.495 8.126 -4.339 1.00 90.38 195 ASP A N 1
ATOM 1554 C CA . ASP A 1 195 ? 19.938 6.819 -4.691 1.00 90.38 195 ASP A CA 1
ATOM 1555 C C . ASP A 1 195 ? 18.745 6.952 -5.647 1.00 90.38 195 ASP A C 1
ATOM 1557 O O . ASP A 1 195 ? 18.632 6.195 -6.614 1.00 90.38 195 ASP A O 1
ATOM 1561 N N . ALA A 1 196 ? 17.882 7.948 -5.419 1.00 93.62 196 ALA A N 1
ATOM 1562 C CA . ALA A 1 196 ? 16.746 8.246 -6.284 1.00 93.62 196 ALA A CA 1
ATOM 1563 C C . ALA A 1 196 ? 17.179 8.692 -7.690 1.00 93.62 196 ALA A C 1
ATOM 1565 O O . ALA A 1 196 ? 16.637 8.207 -8.681 1.00 93.62 196 ALA A O 1
ATOM 1566 N N . VAL A 1 197 ? 18.177 9.570 -7.808 1.00 95.06 197 VAL A N 1
ATOM 1567 C CA . VAL A 1 197 ? 18.713 9.985 -9.117 1.00 95.06 197 VAL A CA 1
ATOM 1568 C C . VAL A 1 197 ? 19.330 8.797 -9.851 1.00 95.06 197 VAL A C 1
ATOM 1570 O O . VAL A 1 197 ? 19.096 8.622 -11.049 1.00 95.06 197 VAL A O 1
ATOM 1573 N N . TYR A 1 198 ? 20.073 7.943 -9.144 1.00 94.69 198 TYR A N 1
ATOM 1574 C CA . TYR A 1 198 ? 20.696 6.765 -9.741 1.00 94.69 198 TYR A CA 1
ATOM 1575 C C . TYR A 1 198 ? 19.659 5.804 -10.333 1.00 94.69 198 TYR A C 1
ATOM 1577 O O . TYR A 1 198 ? 19.751 5.430 -11.503 1.00 94.69 198 TYR A O 1
ATOM 1585 N N . ILE A 1 199 ? 18.632 5.444 -9.560 1.00 95.94 199 ILE A N 1
ATOM 1586 C CA . ILE A 1 199 ? 17.615 4.493 -10.020 1.00 95.94 199 ILE A CA 1
ATOM 1587 C C . ILE A 1 199 ? 16.692 5.083 -11.094 1.00 95.94 199 ILE A C 1
ATOM 1589 O O . ILE A 1 199 ? 16.324 4.385 -12.037 1.00 95.94 199 ILE A O 1
ATOM 1593 N N . LEU A 1 200 ? 16.358 6.375 -11.019 1.00 97.62 200 LEU A N 1
ATOM 1594 C CA . LEU A 1 200 ? 15.590 7.041 -12.074 1.00 97.62 200 LEU A CA 1
ATOM 1595 C C . LEU A 1 200 ? 16.395 7.128 -13.382 1.00 97.62 200 LEU A C 1
ATOM 1597 O O . LEU A 1 200 ? 15.822 6.952 -14.456 1.00 97.62 200 LEU A O 1
ATOM 1601 N N . SER A 1 201 ? 17.718 7.305 -13.308 1.00 97.31 201 SER A N 1
ATOM 1602 C CA . SER A 1 201 ? 18.606 7.232 -14.478 1.00 97.31 201 SER A CA 1
ATOM 1603 C C . SER A 1 201 ? 18.632 5.826 -15.085 1.00 97.31 201 SER A C 1
ATOM 1605 O O . SER A 1 201 ? 18.559 5.679 -16.305 1.00 97.31 201 SER A O 1
ATOM 1607 N N . GLU A 1 202 ? 18.678 4.788 -14.241 1.00 95.94 202 GLU A N 1
ATOM 1608 C CA . GLU A 1 202 ? 18.598 3.382 -14.662 1.00 95.94 202 GLU A CA 1
ATOM 1609 C C . GLU A 1 202 ? 17.292 3.109 -15.434 1.00 95.94 202 GLU A C 1
ATOM 1611 O O . GLU A 1 202 ? 17.314 2.495 -16.502 1.00 95.94 202 GLU A O 1
ATOM 1616 N N . ILE A 1 203 ? 16.158 3.628 -14.948 1.00 96.94 203 ILE A N 1
ATOM 1617 C CA . ILE A 1 203 ? 14.858 3.509 -15.626 1.00 96.94 203 ILE A CA 1
ATOM 1618 C C . ILE A 1 203 ? 14.829 4.320 -16.931 1.00 96.94 203 ILE A C 1
ATOM 1620 O O . ILE A 1 203 ? 14.374 3.812 -17.957 1.00 96.94 203 ILE A O 1
ATOM 1624 N N . GLN A 1 204 ? 15.330 5.561 -16.924 1.00 97.44 204 GLN A N 1
ATOM 1625 C CA . GLN A 1 204 ? 15.347 6.430 -18.105 1.00 97.44 204 GLN A CA 1
ATOM 1626 C C . GLN A 1 204 ? 16.158 5.821 -19.256 1.00 97.44 204 GLN A C 1
ATOM 1628 O O . GLN A 1 204 ? 15.731 5.894 -20.408 1.00 97.44 204 GLN A O 1
ATOM 1633 N N . LEU A 1 205 ? 17.325 5.246 -18.964 1.00 95.88 205 LEU A N 1
ATOM 1634 C CA . LEU A 1 205 ? 18.210 4.640 -19.965 1.00 95.88 205 LEU A CA 1
ATOM 1635 C C . LEU A 1 205 ? 17.814 3.196 -20.314 1.00 95.88 205 LEU A C 1
ATOM 1637 O O . LEU A 1 205 ? 18.340 2.620 -21.267 1.00 95.88 205 LEU A O 1
ATOM 1641 N N . GLY A 1 206 ? 16.887 2.612 -19.553 1.00 91.75 206 GLY A N 1
ATOM 1642 C CA . GLY A 1 206 ? 16.415 1.248 -19.724 1.00 91.75 206 GLY A CA 1
ATOM 1643 C C . GLY A 1 206 ? 15.549 1.025 -20.968 1.00 91.75 206 GLY A C 1
ATOM 1644 O O . GLY A 1 206 ? 15.103 1.945 -21.663 1.00 91.75 206 GLY A O 1
ATOM 1645 N N . ASN A 1 207 ? 15.259 -0.249 -21.235 1.00 92.00 207 ASN A N 1
ATOM 1646 C CA . ASN A 1 207 ? 14.419 -0.672 -22.356 1.00 92.00 207 ASN A CA 1
ATOM 1647 C C . ASN A 1 207 ? 12.916 -0.564 -22.027 1.00 92.00 207 ASN A C 1
ATOM 1649 O O . ASN A 1 207 ? 12.198 -1.564 -22.016 1.00 92.00 207 ASN A O 1
ATOM 1653 N N . TYR A 1 208 ? 12.452 0.652 -21.738 1.00 94.06 208 TYR A N 1
ATOM 1654 C CA . TYR A 1 208 ? 11.035 0.970 -21.547 1.00 94.06 208 TYR A CA 1
ATOM 1655 C C . TYR A 1 208 ? 10.475 1.799 -22.702 1.00 94.06 208 TYR A C 1
ATOM 1657 O O . TYR A 1 208 ? 11.210 2.375 -23.510 1.00 94.06 208 TYR A O 1
ATOM 1665 N N . ASN A 1 209 ? 9.143 1.878 -22.767 1.00 94.56 209 ASN A N 1
ATOM 1666 C CA . ASN A 1 209 ? 8.470 2.775 -23.697 1.00 94.56 209 ASN A CA 1
ATOM 1667 C C . ASN A 1 209 ? 8.826 4.247 -23.404 1.00 94.56 209 ASN A C 1
ATOM 1669 O O . ASN A 1 209 ? 9.330 4.602 -22.335 1.00 94.56 209 ASN A O 1
ATOM 1673 N N . ARG A 1 210 ? 8.549 5.118 -24.377 1.00 96.50 210 ARG A N 1
ATOM 1674 C CA . ARG A 1 210 ? 8.869 6.545 -24.284 1.00 96.50 210 ARG A CA 1
ATOM 1675 C C . ARG A 1 210 ? 8.261 7.208 -23.043 1.00 96.50 210 ARG A C 1
ATOM 1677 O O . ARG A 1 210 ? 8.972 7.953 -22.382 1.00 96.50 210 ARG A O 1
ATOM 1684 N N . ALA A 1 211 ? 7.008 6.893 -22.715 1.00 97.06 211 ALA A N 1
ATOM 1685 C CA . ALA A 1 211 ? 6.299 7.501 -21.593 1.00 97.06 211 ALA A CA 1
ATOM 1686 C C . ALA A 1 211 ? 6.995 7.231 -20.249 1.00 97.06 211 ALA A C 1
ATOM 1688 O O . ALA A 1 211 ? 7.211 8.159 -19.479 1.00 97.06 211 ALA A O 1
ATOM 1689 N N . ILE A 1 212 ? 7.428 5.991 -19.996 1.00 97.75 212 ILE A N 1
ATOM 1690 C CA . ILE A 1 212 ? 8.141 5.626 -18.762 1.00 97.75 212 ILE A CA 1
ATOM 1691 C C . ILE A 1 212 ? 9.515 6.297 -18.686 1.00 97.75 212 ILE A C 1
ATOM 1693 O O . ILE A 1 212 ? 9.893 6.815 -17.635 1.00 97.75 212 ILE A O 1
ATOM 1697 N N . ARG A 1 213 ? 10.257 6.341 -19.800 1.00 98.06 213 ARG A N 1
ATOM 1698 C CA . ARG A 1 213 ? 11.564 7.019 -19.832 1.00 98.06 213 ARG A CA 1
ATOM 1699 C C . ARG A 1 213 ? 11.430 8.523 -19.587 1.00 98.06 213 ARG A C 1
ATOM 1701 O O . ARG A 1 213 ? 12.220 9.090 -18.837 1.00 98.06 213 ARG A O 1
ATOM 1708 N N . GLU A 1 214 ? 10.423 9.160 -20.186 1.00 98.00 214 GLU A N 1
ATOM 1709 C CA . GLU A 1 214 ? 10.112 10.577 -19.960 1.00 98.00 214 GLU A CA 1
ATOM 1710 C C . GLU A 1 214 ? 9.646 10.832 -18.522 1.00 98.00 214 GLU A C 1
ATOM 1712 O O . GLU A 1 214 ? 10.068 11.814 -17.916 1.00 98.00 214 GLU A O 1
ATOM 1717 N N . ALA A 1 215 ? 8.846 9.937 -17.935 1.00 98.25 215 ALA A N 1
ATOM 1718 C CA . ALA A 1 215 ? 8.429 10.042 -16.540 1.00 98.25 215 ALA A CA 1
ATOM 1719 C C . ALA A 1 215 ? 9.626 10.003 -15.577 1.00 98.25 215 ALA A C 1
ATOM 1721 O O . ALA A 1 215 ? 9.706 10.832 -14.671 1.00 98.25 215 ALA A O 1
ATOM 1722 N N . ALA A 1 216 ? 10.583 9.095 -15.794 1.00 98.25 216 ALA A N 1
ATOM 1723 C CA . ALA A 1 216 ? 11.793 9.011 -14.978 1.00 98.25 216 ALA A CA 1
ATOM 1724 C C . ALA A 1 216 ? 12.684 10.259 -15.126 1.00 98.25 216 ALA A C 1
ATOM 1726 O O . ALA A 1 216 ? 13.161 10.803 -14.129 1.00 98.25 216 ALA A O 1
ATOM 1727 N N . TYR A 1 217 ? 12.843 10.763 -16.354 1.00 97.81 217 TYR A N 1
ATOM 1728 C CA . TYR A 1 217 ? 13.552 12.017 -16.616 1.00 97.81 217 TYR A CA 1
ATOM 1729 C C . TYR A 1 217 ? 12.900 13.210 -15.901 1.00 97.81 217 TYR A C 1
ATOM 1731 O O . TYR A 1 217 ? 13.570 13.948 -15.179 1.00 97.81 217 TYR A O 1
ATOM 1739 N N . ASN A 1 218 ? 11.583 13.375 -16.049 1.00 97.56 218 ASN A N 1
ATOM 1740 C CA . ASN A 1 218 ? 10.836 14.461 -15.416 1.00 97.56 218 ASN A CA 1
ATOM 1741 C C . ASN A 1 218 ? 10.918 14.382 -13.887 1.00 97.56 218 ASN A C 1
ATOM 1743 O O . ASN A 1 218 ? 11.088 15.407 -13.227 1.00 97.56 218 ASN A O 1
ATOM 1747 N N . ALA A 1 219 ? 10.871 13.170 -13.325 1.00 97.06 219 ALA A N 1
ATOM 1748 C CA . ALA A 1 219 ? 11.038 12.962 -11.894 1.00 97.06 219 ALA A CA 1
ATOM 1749 C C . ALA A 1 219 ? 12.391 13.489 -11.387 1.00 97.06 219 ALA A C 1
ATOM 1751 O O . ALA A 1 219 ? 12.415 14.190 -10.376 1.00 97.06 219 ALA A O 1
ATOM 1752 N N . MET A 1 220 ? 13.490 13.227 -12.105 1.00 95.88 220 MET A N 1
ATOM 1753 C CA . MET A 1 220 ? 14.817 13.756 -11.759 1.00 95.88 220 MET A CA 1
ATOM 1754 C C . MET A 1 220 ? 14.913 15.272 -11.920 1.00 95.88 220 MET A C 1
ATOM 1756 O O . MET A 1 220 ? 15.443 15.947 -11.039 1.00 95.88 220 MET A O 1
ATOM 1760 N N . GLN A 1 221 ? 14.362 15.823 -13.004 1.00 95.00 221 GLN A N 1
ATOM 1761 C CA . GLN A 1 221 ? 14.356 17.272 -13.226 1.00 95.00 221 GLN A CA 1
ATOM 1762 C C . GLN A 1 221 ? 13.598 18.015 -12.127 1.00 95.00 221 GLN A C 1
ATOM 1764 O O . GLN A 1 221 ? 13.991 19.104 -11.724 1.00 95.00 221 GLN A O 1
ATOM 1769 N N . ASP A 1 222 ? 12.518 17.428 -11.626 1.00 93.56 222 ASP A N 1
ATOM 1770 C CA . ASP A 1 222 ? 11.768 17.984 -10.507 1.00 93.56 222 ASP A CA 1
ATOM 1771 C C . ASP A 1 222 ? 12.492 17.843 -9.167 1.00 93.56 222 ASP A C 1
ATOM 1773 O O . ASP A 1 222 ? 12.290 18.678 -8.288 1.00 93.56 222 ASP A O 1
ATOM 1777 N N . LEU A 1 223 ? 13.311 16.804 -8.990 1.00 92.50 223 LEU A N 1
ATOM 1778 C CA . LEU A 1 223 ? 14.163 16.667 -7.809 1.00 92.50 223 LEU A CA 1
ATOM 1779 C C . LEU A 1 223 ? 15.263 17.736 -7.797 1.00 92.50 223 LEU A C 1
ATOM 1781 O O . LEU A 1 223 ? 15.525 18.299 -6.746 1.00 92.50 223 LEU A O 1
ATOM 1785 N N . ALA A 1 224 ? 15.844 18.072 -8.952 1.00 86.50 224 ALA A N 1
ATOM 1786 C CA . ALA A 1 224 ? 16.925 19.056 -9.066 1.00 86.50 224 ALA A CA 1
ATOM 1787 C C . ALA A 1 224 ? 16.494 20.529 -8.891 1.00 86.50 224 ALA A C 1
ATOM 1789 O O . ALA A 1 224 ? 17.348 21.410 -8.805 1.00 86.50 224 ALA A O 1
ATOM 1790 N N . LYS A 1 225 ? 15.186 20.818 -8.897 1.00 84.94 225 LYS A N 1
ATOM 1791 C CA . LYS A 1 225 ? 14.637 22.179 -8.732 1.00 84.94 225 LYS A CA 1
ATOM 1792 C C . LYS A 1 225 ? 14.411 22.583 -7.270 1.00 84.94 225 LYS A C 1
ATOM 1794 O O . LYS A 1 225 ? 14.103 23.750 -7.036 1.00 84.94 225 LYS A O 1
ATOM 1799 N N . ASN A 1 226 ? 14.494 21.636 -6.336 1.00 60.41 226 ASN A N 1
ATOM 1800 C CA . ASN A 1 226 ? 14.305 21.852 -4.897 1.00 60.41 226 ASN A CA 1
ATOM 1801 C C . ASN A 1 226 ? 15.637 21.708 -4.164 1.00 60.41 226 ASN A C 1
ATOM 1803 O O . ASN A 1 226 ? 15.765 22.341 -3.096 1.00 60.41 226 ASN A O 1
#

Radius of gyration: 24.92 Å; chains: 1; bounding box: 56×53×87 Å